Protein 5VIV (pdb70)

InterPro domains:
  IPR000014 PAS domain [cd00130] (529-626)
  IPR001294 Phytochrome [PR01033] (160-179)
  IPR001294 Phytochrome [PR01033] (247-268)
  IPR001294 Phytochrome [PR01033] (345-365)
  IPR001294 Phytochrome [PR01033] (430-449)
  IPR001294 Phytochrome [PR01033] (464-482)
  IPR003018 GAF domain [PF01590] (146-308)
  IPR003018 GAF domain [SM00065] (145-319)
  IPR013515 Phytochrome, central region [PF00360] (325-503)
  IPR013654 PAS fold-2 [PF08446] (19-122)
  IPR013767 PAS fold [PF00989] (517-626)
  IPR016132 Phytochrome chromophore attachment domain [PS50046] (145-303)
  IPR029016 GAF-like domain superfamily [G3DSA:3.30.450.40] (17-305)
  IPR035965 PAS domain superfamily [SSF55785] (8-123)
  IPR035965 PAS domain superfamily [SSF55785] (512-628)
  IPR043150 Phytochrome, PHY domain superfamily [G3DSA:3.30.450.270] (314-510)

Foldseek 3Di:
DDDDVDDLDQQQLQQWFFDQKKKFFAAPVQQATQKIWPCHCVRQAHPDHHGGHPVPFPWCPCVFCVVQPDDDPPGPQDWTWIWGHVVIFIWIWGWDDDPDQGIMIMIHGDDDDDDCVVLPVVLLVQLVPQQAPLSNQQSVQVSCCVLFVFQKKFKWFQDPQQKIFRPYMDGDPPDDDCHGPIGGNVLQDPSNQLLCLVAFKEKDQFLPTDITGMVPQARPGPRHGDRNSHPNRRDGDPVNSVVCVVVQFTIKMKGFQAAPSGGGTITIGTHNHGDDDDDNSVVVSNVSSVSNNVSVNVNVD

Radius of gyration: 20.12 Å; Cα contacts (8 Å, |Δi|>4): 629; chains: 1; bounding box: 52×61×46 Å

CATH classification: 3.30.450.20

B-factor: mean 26.8, std 10.58, range [14.09, 120.16]

Structure (mmCIF, N/CA/C/O backbone):
data_5VIV
#
_entry.id   5VIV
#
_cell.length_a   52.539
_cell.length_b   53.282
_cell.length_c   107.397
_cell.angle_alpha   90.00
_cell.angle_beta   90.00
_cell.angle_gamma   90.00
#
_symmetry.space_group_name_H-M   'P 21 21 21'
#
loop_
_entity.id
_entity.type
_entity.pdbx_description
1 polymer 'monomeric near-infrared fluorescent protein miRFP670'
2 non-polymer '3-[5-[[(3~{R},4~{R})-3-ethenyl-4-methyl-5-oxidanylidene-3,4-dihydropyrrol-2-yl]methyl]-2-[[5-[(4-ethenyl-3-methyl-5-oxidanylidene-pyrrol-2-yl)methyl]-3-(3-hydroxy-3-oxopropyl)-4-methyl-1~{H}-pyrrol-2-yl]methyl]-4-methyl-1~{H}-pyrrol-3-yl]propanoic acid'
3 non-polymer '3-[2-[[5-[(4-ethenyl-3-methyl-5-oxidanylidene-pyrrol-2-yl)methyl]-3-(3-hydroxy-3-oxopropyl)-4-methyl-1~{H}-pyrrol-2-yl] methyl]-5-[[(3~{R},4~{R})-3-ethyl-4-methyl-5-oxidanylidene-3,4-dihydropyrrol-2-yl]methyl]-4-methyl-1~{H}-pyrrol-3-yl]pro panoic acid'
4 non-polymer 'CHLORIDE ION'
5 water water
#
loop_
_atom_site.group_PDB
_atom_site.id
_atom_site.type_symbol
_atom_site.label_atom_id
_atom_site.label_alt_id
_atom_site.label_comp_id
_atom_site.label_asym_id
_atom_site.label_entity_id
_atom_site.label_seq_id
_atom_site.pdbx_PDB_ins_code
_atom_site.Cartn_x
_atom_site.Cartn_y
_atom_site.Cartn_z
_atom_site.occupancy
_atom_site.B_iso_or_equiv
_atom_site.auth_seq_id
_atom_site.auth_comp_id
_atom_site.auth_asym_id
_atom_site.auth_atom_id
_atom_site.pdbx_PDB_model_num
ATOM 1 N N . VAL A 1 2 ? 11.569 29.623 1.616 1.00 42.79 2 VAL A N 1
ATOM 2 C CA . VAL A 1 2 ? 10.431 30.213 0.917 1.00 38.55 2 VAL A CA 1
ATOM 3 C C . VAL A 1 2 ? 9.093 29.675 1.438 1.00 40.00 2 VAL A C 1
ATOM 4 O O . VAL A 1 2 ? 8.812 28.456 1.495 1.00 45.16 2 VAL A O 1
ATOM 8 N N . ALA A 1 3 ? 8.255 30.622 1.802 1.00 32.84 3 ALA A N 1
ATOM 9 C CA . ALA A 1 3 ? 6.920 30.344 2.363 1.00 31.21 3 ALA A CA 1
ATOM 10 C C . ALA A 1 3 ? 5.871 31.123 1.515 1.00 28.41 3 ALA A C 1
ATOM 11 O O . ALA A 1 3 ? 6.159 31.677 0.499 1.00 25.99 3 ALA A O 1
ATOM 13 N N . GLY A 1 4 ? 4.656 31.215 1.989 1.00 32.81 4 GLY A N 1
ATOM 14 C CA . GLY A 1 4 ? 3.622 31.944 1.321 1.00 29.04 4 GLY A CA 1
ATOM 15 C C . GLY A 1 4 ? 2.818 31.038 0.468 1.00 27.37 4 GLY A C 1
ATOM 16 O O . GLY A 1 4 ? 3.103 29.840 0.340 1.00 33.59 4 GLY A O 1
ATOM 17 N N . HIS A 1 5 ? 1.786 31.593 -0.139 1.00 27.22 5 HIS A N 1
ATOM 18 C CA . HIS A 1 5 ? 0.801 30.799 -0.858 1.00 29.81 5 HIS A CA 1
ATOM 19 C C . HIS A 1 5 ? 1.396 29.955 -1.984 1.00 29.19 5 HIS A C 1
ATOM 20 O O . HIS A 1 5 ? 0.935 28.814 -2.190 1.00 31.69 5 HIS A O 1
ATOM 27 N N . ALA A 1 6 ? 2.372 30.485 -2.742 1.00 27.39 6 ALA A N 1
ATOM 28 C CA . ALA A 1 6 ? 2.883 29.743 -3.954 1.00 28.09 6 ALA A CA 1
ATOM 29 C C . ALA A 1 6 ? 3.744 28.569 -3.605 1.00 32.40 6 ALA A C 1
ATOM 30 O O . ALA A 1 6 ? 4.011 27.729 -4.452 1.00 39.04 6 ALA A O 1
ATOM 32 N N . SER A 1 7 ? 4.250 28.561 -2.376 1.00 34.69 7 SER A N 1
ATOM 33 C CA . SER A 1 7 ? 5.134 27.470 -1.867 1.00 40.20 7 SER A CA 1
ATOM 34 C C . SER A 1 7 ? 4.350 26.145 -1.613 1.00 50.12 7 SER A C 1
ATOM 35 O O . SER A 1 7 ? 3.166 26.010 -1.983 1.00 69.46 7 SER A O 1
ATOM 38 N N . GLY A 1 8 ? 5.014 25.180 -0.981 1.00 58.57 8 GLY A N 1
ATOM 39 C CA . GLY A 1 8 ? 4.394 23.900 -0.678 1.00 63.49 8 GLY A CA 1
ATOM 40 C C . GLY A 1 8 ? 4.630 22.927 -1.815 1.00 69.41 8 GLY A C 1
ATOM 41 O O . GLY A 1 8 ? 5.593 22.160 -1.787 1.00 79.56 8 GLY A O 1
ATOM 42 N N . CYS A 1 20 ? -4.122 7.638 -7.374 0.50 33.03 20 CYS A N 1
ATOM 43 C CA . CYS A 1 20 ? -3.356 8.851 -7.382 0.50 29.34 20 CYS A CA 1
ATOM 44 C C . CYS A 1 20 ? -3.042 9.318 -8.856 0.50 25.00 20 CYS A C 1
ATOM 45 O O . CYS A 1 20 ? -2.985 10.531 -9.141 0.50 23.83 20 CYS A O 1
ATOM 48 N N . GLU A 1 23 ? 1.355 11.775 -10.910 1.00 23.84 23 GLU A N 1
ATOM 49 C CA . GLU A 1 23 ? 2.789 11.809 -11.280 1.00 24.41 23 GLU A CA 1
ATOM 50 C C . GLU A 1 23 ? 3.111 11.014 -12.538 1.00 25.09 23 GLU A C 1
ATOM 51 O O . GLU A 1 23 ? 2.508 10.019 -12.786 1.00 32.36 23 GLU A O 1
ATOM 57 N N . GLU A 1 24 ? 4.062 11.461 -13.328 1.00 23.62 24 GLU A N 1
ATOM 58 C CA . GLU A 1 24 ? 4.433 10.744 -14.542 1.00 27.68 24 GLU A CA 1
ATOM 59 C C . GLU A 1 24 ? 5.655 9.960 -14.125 1.00 23.61 24 GLU A C 1
ATOM 60 O O . GLU A 1 24 ? 6.705 10.487 -14.015 1.00 21.47 24 GLU A O 1
ATOM 66 N N . ILE A 1 25 ? 5.448 8.694 -13.845 1.00 23.19 25 ILE A N 1
ATOM 67 C CA . ILE A 1 25 ? 6.524 7.889 -13.326 1.00 24.27 25 ILE A CA 1
ATOM 68 C C . ILE A 1 25 ? 7.742 7.720 -14.214 1.00 21.62 25 ILE A C 1
ATOM 69 O O . ILE A 1 25 ? 8.782 7.497 -13.734 1.00 21.84 25 ILE A O 1
ATOM 74 N N . HIS A 1 26 ? 7.557 7.848 -15.508 1.00 22.44 26 HIS A N 1
ATOM 75 C CA . HIS A 1 26 ? 8.668 7.702 -16.428 1.00 23.30 26 HIS A CA 1
ATOM 76 C C . HIS A 1 26 ? 9.500 8.971 -16.552 1.00 22.82 26 HIS A C 1
ATOM 77 O O . HIS A 1 26 ? 10.527 8.953 -17.157 1.00 22.73 26 HIS A O 1
ATOM 84 N N . LEU A 1 27 ? 9.044 10.060 -15.949 1.00 22.96 27 LEU A N 1
ATOM 85 C CA . LEU A 1 27 ? 9.746 11.320 -15.959 1.00 22.46 27 LEU A CA 1
ATOM 86 C C . LEU A 1 27 ? 10.361 11.638 -14.586 1.00 22.52 27 LEU A C 1
ATOM 87 O O . LEU A 1 27 ? 10.278 12.759 -14.131 1.00 26.65 27 LEU A O 1
ATOM 92 N N . ALA A 1 28 ? 10.873 10.608 -13.907 1.00 25.18 28 ALA A N 1
ATOM 93 C CA . ALA A 1 28 ? 11.370 10.730 -12.533 1.00 26.00 28 ALA A CA 1
ATOM 94 C C . ALA A 1 28 ? 12.519 11.672 -12.341 1.00 21.65 28 ALA A C 1
ATOM 95 O O . ALA A 1 28 ? 12.731 12.226 -11.240 1.00 25.26 28 ALA A O 1
ATOM 97 N N . GLY A 1 29 ? 13.358 11.822 -13.357 1.00 20.12 29 GLY A N 1
ATOM 98 C CA . GLY A 1 29 ? 14.535 12.640 -13.265 1.00 21.08 29 GLY A CA 1
ATOM 99 C C . GLY A 1 29 ? 15.577 12.219 -12.278 1.00 19.98 29 GLY A C 1
ATOM 100 O O . GLY A 1 29 ? 16.369 13.023 -11.893 1.00 20.82 29 GLY A O 1
ATOM 101 N N . SER A 1 30 ? 15.597 10.949 -11.890 1.00 19.70 30 SER A N 1
ATOM 102 C CA . SER A 1 30 ? 16.466 10.482 -10.845 1.00 18.88 30 SER A CA 1
ATOM 103 C C . SER A 1 30 ? 16.553 8.957 -10.938 1.00 17.05 30 SER A C 1
ATOM 104 O O . SER A 1 30 ? 15.687 8.317 -11.540 1.00 17.29 30 SER A O 1
ATOM 107 N N . ILE A 1 31 ? 17.596 8.436 -10.318 1.00 17.24 31 ILE A N 1
ATOM 108 C CA . ILE A 1 31 ? 17.862 7.007 -10.310 1.00 16.34 31 ILE A CA 1
ATOM 109 C C . ILE A 1 31 ? 18.112 6.456 -8.895 1.00 16.87 31 ILE A C 1
ATOM 110 O O . ILE A 1 31 ? 18.311 7.228 -7.935 1.00 17.55 31 ILE A O 1
ATOM 115 N N . GLN A 1 32 ? 18.060 5.179 -8.780 1.00 16.15 32 GLN A N 1
ATOM 116 C CA . GLN A 1 32 ? 18.486 4.474 -7.595 1.00 15.62 32 GLN A CA 1
ATOM 117 C C . GLN A 1 32 ? 19.959 4.427 -7.591 1.00 19.04 32 GLN A C 1
ATOM 118 O O . GLN A 1 32 ? 20.649 4.364 -8.583 1.00 18.24 32 GLN A O 1
ATOM 124 N N . PRO A 1 33 ? 20.619 4.386 -6.382 1.00 16.62 33 PRO A N 1
ATOM 125 C CA . PRO A 1 33 ? 22.045 4.626 -6.211 1.00 17.97 33 PRO A CA 1
ATOM 126 C C . PRO A 1 33 ? 22.983 3.440 -6.457 1.00 17.98 33 PRO A C 1
ATOM 127 O O . PRO A 1 33 ? 24.179 3.620 -6.352 1.00 19.88 33 PRO A O 1
ATOM 131 N N . HIS A 1 34 ? 22.459 2.289 -6.843 1.00 17.39 34 HIS A N 1
ATOM 132 C CA . HIS A 1 34 ? 23.297 1.143 -7.110 1.00 17.90 34 HIS A CA 1
ATOM 133 C C . HIS A 1 34 ? 23.833 1.084 -8.592 1.00 19.24 34 HIS A C 1
ATOM 134 O O . HIS A 1 34 ? 24.375 0.081 -9.027 1.00 22.06 34 HIS A O 1
ATOM 141 N N . GLY A 1 35 ? 23.612 2.140 -9.345 1.00 17.50 35 GLY A N 1
ATOM 142 C CA . GLY A 1 35 ? 24.202 2.271 -10.688 1.00 17.30 35 GLY A CA 1
ATOM 143 C C . GLY A 1 35 ? 24.454 3.724 -10.972 1.00 16.58 35 GLY A C 1
ATOM 144 O O . GLY A 1 35 ? 24.167 4.598 -10.172 1.00 17.77 35 GLY A O 1
ATOM 145 N N . ALA A 1 36 ? 25.017 3.970 -12.140 1.00 17.10 36 ALA A N 1
ATOM 146 C CA . ALA A 1 36 ? 25.192 5.315 -12.704 1.00 16.94 36 ALA A CA 1
ATOM 147 C C . ALA A 1 36 ? 24.534 5.399 -14.062 1.00 17.09 36 ALA A C 1
ATOM 148 O O . ALA A 1 36 ? 24.489 4.402 -14.772 1.00 17.08 36 ALA A O 1
ATOM 150 N N . LEU A 1 37 ? 24.090 6.563 -14.456 1.00 15.47 37 LEU A N 1
ATOM 151 C CA . LEU A 1 37 ? 23.404 6.736 -15.739 1.00 15.08 37 LEU A CA 1
ATOM 152 C C . LEU A 1 37 ? 24.068 7.833 -16.473 1.00 16.90 37 LEU A C 1
ATOM 153 O O . LEU A 1 37 ? 24.264 8.921 -15.927 1.00 17.19 37 LEU A O 1
ATOM 158 N N . LEU A 1 38 ? 24.495 7.578 -17.712 1.00 16.14 38 LEU A N 1
ATOM 159 C CA . LEU A 1 38 ? 25.039 8.592 -18.627 1.00 15.14 38 LEU A CA 1
ATOM 160 C C . LEU A 1 38 ? 24.089 8.797 -19.780 1.00 15.54 38 LEU A C 1
ATOM 161 O O . LEU A 1 38 ? 23.514 7.843 -20.280 1.00 17.20 38 LEU A O 1
ATOM 166 N N . VAL A 1 39 ? 23.943 10.025 -20.230 1.00 16.04 39 VAL A N 1
ATOM 167 C CA . VAL A 1 39 ? 23.202 10.287 -21.460 1.00 16.71 39 VAL A CA 1
ATOM 168 C C . VAL A 1 39 ? 24.184 10.957 -22.420 1.00 16.09 39 VAL A C 1
ATOM 169 O O . VAL A 1 39 ? 24.873 11.852 -22.050 1.00 17.04 39 VAL A O 1
ATOM 173 N N . VAL A 1 40 ? 24.265 10.412 -23.632 1.00 16.45 40 VAL A N 1
ATOM 174 C CA . VAL A 1 40 ? 25.277 10.809 -24.630 1.00 16.72 40 VAL A CA 1
ATOM 175 C C . VAL A 1 40 ? 24.623 11.385 -25.895 1.00 16.81 40 VAL A C 1
ATOM 176 O O . VAL A 1 40 ? 23.686 10.808 -26.409 1.00 17.87 40 VAL A O 1
ATOM 180 N N . SER A 1 41 ? 25.128 12.505 -26.319 1.00 17.15 41 SER A N 1
ATOM 181 C CA . SER A 1 41 ? 24.730 13.041 -27.619 1.00 17.27 41 SER A CA 1
ATOM 182 C C . SER A 1 41 ? 25.588 12.389 -28.697 1.00 16.55 41 SER A C 1
ATOM 183 O O . SER A 1 41 ? 26.759 12.290 -28.579 1.00 18.43 41 SER A O 1
ATOM 186 N N . GLU A 1 42 ? 24.911 11.921 -29.720 1.00 17.93 42 GLU A N 1
ATOM 187 C CA . GLU A 1 42 ? 25.597 11.051 -30.698 1.00 19.67 42 GLU A CA 1
ATOM 188 C C . GLU A 1 42 ? 26.246 11.775 -31.854 1.00 20.01 42 GLU A C 1
ATOM 189 O O . GLU A 1 42 ? 26.885 11.104 -32.695 1.00 23.75 42 GLU A O 1
ATOM 195 N N . HIS A 1 43 ? 26.166 13.079 -31.943 1.00 18.00 43 HIS A N 1
ATOM 196 C CA . HIS A 1 43 ? 26.895 13.815 -32.964 1.00 17.21 43 HIS A CA 1
ATOM 197 C C . HIS A 1 43 ? 28.328 13.964 -32.575 1.00 19.62 43 HIS A C 1
ATOM 198 O O . HIS A 1 43 ? 29.213 14.051 -33.407 1.00 21.08 43 HIS A O 1
ATOM 205 N N . ASP A 1 44 ? 28.571 14.138 -31.267 1.00 19.92 44 ASP A N 1
ATOM 206 C CA . ASP A 1 44 ? 29.895 14.375 -30.756 1.00 19.33 44 ASP A CA 1
ATOM 207 C C . ASP A 1 44 ? 30.355 13.287 -29.732 1.00 19.45 44 ASP A C 1
ATOM 208 O O . ASP A 1 44 ? 31.484 13.340 -29.263 1.00 21.12 44 ASP A O 1
ATOM 213 N N . HIS A 1 45 ? 29.483 12.345 -29.419 1.00 18.34 45 HIS A N 1
ATOM 214 C CA . HIS A 1 45 ? 29.773 11.288 -28.424 1.00 18.79 45 HIS A CA 1
ATOM 215 C C . HIS A 1 45 ? 30.307 11.861 -27.073 1.00 18.95 45 HIS A C 1
ATOM 216 O O . HIS A 1 45 ? 31.241 11.362 -26.533 1.00 21.69 45 HIS A O 1
ATOM 223 N N . ARG A 1 46 ? 29.621 12.895 -26.557 1.00 17.74 46 ARG A N 1
ATOM 224 C CA . ARG A 1 46 ? 29.943 13.519 -25.282 1.00 17.89 46 ARG A CA 1
ATOM 225 C C . ARG A 1 46 ? 28.773 13.259 -24.365 1.00 17.59 46 ARG A C 1
ATOM 226 O O . ARG A 1 46 ? 27.645 13.175 -24.739 1.00 17.79 46 ARG A O 1
ATOM 234 N N . VAL A 1 47 ? 29.115 13.199 -23.081 1.00 18.06 47 VAL A N 1
ATOM 235 C CA . VAL A 1 47 ? 28.052 13.064 -22.064 1.00 17.63 47 VAL A CA 1
ATOM 236 C C . VAL A 1 47 ? 27.361 14.417 -21.876 1.00 17.71 47 VAL A C 1
ATOM 237 O O . VAL A 1 47 ? 27.988 15.416 -21.553 1.00 20.51 47 VAL A O 1
ATOM 241 N N . ILE A 1 48 ? 26.047 14.414 -22.082 1.00 17.95 48 ILE A N 1
ATOM 242 C CA . ILE A 1 48 ? 25.235 15.618 -21.944 1.00 18.20 48 ILE A CA 1
ATOM 243 C C . ILE A 1 48 ? 24.322 15.650 -20.701 1.00 18.34 48 ILE A C 1
ATOM 244 O O . ILE A 1 48 ? 23.851 16.721 -20.312 1.00 20.33 48 ILE A O 1
ATOM 249 N N . GLN A 1 49 ? 24.092 14.508 -20.048 1.00 18.56 49 GLN A N 1
ATOM 250 C CA . GLN A 1 49 ? 23.454 14.447 -18.727 1.00 18.92 49 GLN A CA 1
ATOM 251 C C . GLN A 1 49 ? 24.070 13.279 -18.048 1.00 16.93 49 GLN A C 1
ATOM 252 O O . GLN A 1 49 ? 24.441 12.305 -18.655 1.00 17.63 49 GLN A O 1
ATOM 258 N N . ALA A 1 50 ? 24.089 13.315 -16.724 1.00 17.57 50 ALA A N 1
ATOM 259 C CA . ALA A 1 50 ? 24.535 12.178 -15.950 1.00 18.67 50 ALA A CA 1
ATOM 260 C C . ALA A 1 50 ? 23.915 12.201 -14.576 1.00 19.10 50 ALA A C 1
ATOM 261 O O . ALA A 1 50 ? 23.654 13.285 -14.005 1.00 19.31 50 ALA A O 1
ATOM 263 N N . SER A 1 51 ? 23.720 11.044 -13.994 1.00 17.82 51 SER A N 1
ATOM 264 C CA . SER A 1 51 ? 23.310 10.976 -12.595 1.00 18.05 51 SER A CA 1
ATOM 265 C C . SER A 1 51 ? 24.376 11.631 -11.748 1.00 18.35 51 SER A C 1
ATOM 266 O O . SER A 1 51 ? 25.537 11.615 -12.042 1.00 18.95 51 SER A O 1
ATOM 269 N N . ALA A 1 52 ? 23.944 12.315 -10.675 1.00 18.55 52 ALA A N 1
ATOM 270 C CA . ALA A 1 52 ? 24.810 13.094 -9.821 1.00 19.46 52 ALA A CA 1
ATOM 271 C C . ALA A 1 52 ? 25.903 12.296 -9.133 1.00 20.96 52 ALA A C 1
ATOM 272 O O . ALA A 1 52 ? 26.924 12.848 -8.741 1.00 22.60 52 ALA A O 1
ATOM 274 N N . ASN A 1 53 ? 25.732 10.982 -9.040 1.00 19.04 53 ASN A N 1
ATOM 275 C CA . ASN A 1 53 ? 26.690 10.112 -8.480 1.00 18.73 53 ASN A CA 1
ATOM 276 C C . ASN A 1 53 ? 27.703 9.549 -9.439 1.00 19.18 53 ASN A C 1
ATOM 277 O O . ASN A 1 53 ? 28.536 8.745 -9.077 1.00 19.07 53 ASN A O 1
ATOM 282 N N . ALA A 1 54 ? 27.662 9.984 -10.730 1.00 18.94 54 ALA A N 1
ATOM 283 C CA . ALA A 1 54 ? 28.345 9.190 -11.776 1.00 18.12 54 ALA A CA 1
ATOM 284 C C . ALA A 1 54 ? 29.864 9.209 -11.580 1.00 19.15 54 ALA A C 1
ATOM 285 O O . ALA A 1 54 ? 30.523 8.178 -11.720 1.00 20.11 54 ALA A O 1
ATOM 287 N N . ALA A 1 55 ? 30.459 10.364 -11.314 1.00 21.12 55 ALA A N 1
ATOM 288 C CA . ALA A 1 55 ? 31.877 10.477 -11.255 1.00 25.00 55 ALA A CA 1
ATOM 289 C C . ALA A 1 55 ? 32.339 9.639 -10.037 1.00 22.81 55 ALA A C 1
ATOM 290 O O . ALA A 1 55 ? 33.321 8.895 -10.143 1.00 24.05 55 ALA A O 1
ATOM 292 N N . GLU A 1 56 ? 31.670 9.698 -8.882 1.00 24.16 56 GLU A N 1
ATOM 293 C CA . GLU A 1 56 ? 32.096 8.892 -7.735 1.00 22.81 56 GLU A CA 1
ATOM 294 C C . GLU A 1 56 ? 31.971 7.398 -8.042 1.00 22.12 56 GLU A C 1
ATOM 295 O O . GLU A 1 56 ? 32.839 6.601 -7.789 1.00 24.15 56 GLU A O 1
ATOM 301 N N . PHE A 1 57 ? 30.811 7.018 -8.569 1.00 20.53 57 PHE A N 1
ATOM 302 C CA . PHE A 1 57 ? 30.469 5.635 -8.841 1.00 19.63 57 PHE A CA 1
ATOM 303 C C . PHE A 1 57 ? 31.398 4.940 -9.854 1.00 20.08 57 PHE A C 1
ATOM 304 O O . PHE A 1 57 ? 31.707 3.769 -9.717 1.00 21.64 57 PHE A O 1
ATOM 312 N N . LEU A 1 58 ? 31.821 5.726 -10.851 1.00 19.11 58 LEU A N 1
ATOM 313 C CA . LEU A 1 58 ? 32.666 5.245 -11.945 1.00 18.93 58 LEU A CA 1
ATOM 314 C C . LEU A 1 58 ? 34.149 5.491 -11.732 1.00 18.77 58 LEU A C 1
ATOM 315 O O . LEU A 1 58 ? 34.956 5.208 -12.566 1.00 20.15 58 LEU A O 1
ATOM 320 N N . ASN A 1 59 ? 34.527 6.083 -10.573 1.00 19.84 59 ASN A N 1
ATOM 321 C CA . ASN A 1 59 ? 35.888 6.435 -10.314 1.00 20.96 59 ASN A CA 1
ATOM 322 C C . ASN A 1 59 ? 36.503 7.335 -11.391 1.00 19.76 59 ASN A C 1
ATOM 323 O O . ASN A 1 59 ? 37.590 7.052 -11.878 1.00 22.67 59 ASN A O 1
ATOM 328 N N . LEU A 1 60 ? 35.802 8.412 -11.695 1.00 20.01 60 LEU A N 1
ATOM 329 C CA . LEU A 1 60 ? 36.226 9.377 -12.727 1.00 21.04 60 LEU A CA 1
ATOM 330 C C . LEU A 1 60 ? 36.386 10.745 -12.088 1.00 23.35 60 LEU A C 1
ATOM 331 O O . LEU A 1 60 ? 35.693 11.070 -11.135 1.00 25.08 60 LEU A O 1
ATOM 336 N N . GLY A 1 61 ? 37.259 11.573 -12.595 1.00 25.38 61 GLY A N 1
ATOM 337 C CA . GLY A 1 61 ? 37.407 12.958 -12.067 1.00 28.91 61 GLY A CA 1
ATOM 338 C C . GLY A 1 61 ? 36.290 13.833 -12.510 1.00 32.30 61 GLY A C 1
ATOM 339 O O . GLY A 1 61 ? 35.883 14.758 -11.802 1.00 35.34 61 GLY A O 1
ATOM 340 N N . SER A 1 62 ? 35.801 13.620 -13.708 1.00 27.99 62 SER A N 1
ATOM 341 C CA . SER A 1 62 ? 34.656 14.357 -14.217 1.00 28.53 62 SER A CA 1
ATOM 342 C C . SER A 1 62 ? 33.976 13.519 -15.268 1.00 23.10 62 SER A C 1
ATOM 343 O O . SER A 1 62 ? 34.546 12.584 -15.799 1.00 24.97 62 SER A O 1
ATOM 346 N N . VAL A 1 63 ? 32.708 13.871 -15.500 1.00 23.03 63 VAL A N 1
ATOM 347 C CA . VAL A 1 63 ? 31.875 13.132 -16.422 1.00 19.81 63 VAL A CA 1
ATOM 348 C C . VAL A 1 63 ? 31.078 14.026 -17.325 1.00 22.70 63 VAL A C 1
ATOM 349 O O . VAL A 1 63 ? 31.039 13.797 -18.539 1.00 20.78 63 VAL A O 1
ATOM 353 N N . LEU A 1 64 ? 30.363 14.994 -16.808 1.00 23.28 64 LEU A N 1
ATOM 354 C CA . LEU A 1 64 ? 29.502 15.847 -17.659 1.00 23.56 64 LEU A CA 1
ATOM 355 C C . LEU A 1 64 ? 30.371 16.601 -18.654 1.00 24.48 64 LEU A C 1
ATOM 356 O O . LEU A 1 64 ? 31.355 17.213 -18.328 1.00 25.98 64 LEU A O 1
ATOM 361 N N . GLY A 1 65 ? 29.966 16.545 -19.908 1.00 21.37 65 GLY A N 1
ATOM 362 C CA . GLY A 1 65 ? 30.659 17.216 -20.965 1.00 23.26 65 GLY A CA 1
ATOM 363 C C . GLY A 1 65 ? 31.819 16.464 -21.541 1.00 22.44 65 GLY A C 1
ATOM 364 O O . GLY A 1 65 ? 32.438 16.938 -22.455 1.00 24.26 65 GLY A O 1
ATOM 365 N N . VAL A 1 66 ? 32.203 15.339 -20.949 1.00 19.84 66 VAL A N 1
ATOM 366 C CA . VAL A 1 66 ? 33.355 14.594 -21.399 1.00 21.14 66 VAL A CA 1
ATOM 367 C C . VAL A 1 66 ? 33.035 13.719 -22.605 1.00 18.60 66 VAL A C 1
ATOM 368 O O . VAL A 1 66 ? 32.055 13.035 -22.633 1.00 19.35 66 VAL A O 1
ATOM 372 N N . PRO A 1 67 ? 33.947 13.762 -23.613 1.00 20.36 67 PRO A N 1
ATOM 373 C CA . PRO A 1 67 ? 33.798 12.804 -24.700 1.00 20.55 67 PRO A CA 1
ATOM 374 C C . PRO A 1 67 ? 33.984 11.385 -24.191 1.00 19.49 67 PRO A C 1
ATOM 375 O O . PRO A 1 67 ? 34.929 11.153 -23.439 1.00 20.07 67 PRO A O 1
ATOM 379 N N . LEU A 1 68 ? 33.226 10.437 -24.692 1.00 18.16 68 LEU A N 1
ATOM 380 C CA . LEU A 1 68 ? 33.431 9.043 -24.297 1.00 19.35 68 LEU A CA 1
ATOM 381 C C . LEU A 1 68 ? 34.838 8.579 -24.525 1.00 20.06 68 LEU A C 1
ATOM 382 O O . LEU A 1 68 ? 35.373 7.783 -23.767 1.00 19.86 68 LEU A O 1
ATOM 387 N N . ALA A 1 69 ? 35.460 9.027 -25.619 1.00 21.62 69 ALA A N 1
ATOM 388 C CA . ALA A 1 69 ? 36.800 8.597 -25.902 1.00 23.75 69 ALA A CA 1
ATOM 389 C C . ALA A 1 69 ? 37.817 8.963 -24.847 1.00 24.97 69 ALA A C 1
ATOM 390 O O . ALA A 1 69 ? 38.845 8.314 -24.748 1.00 27.63 69 ALA A O 1
ATOM 392 N N . GLU A 1 70 ? 37.524 10.001 -24.041 1.00 21.80 70 GLU A N 1
ATOM 393 C CA . GLU A 1 70 ? 38.445 10.505 -23.070 1.00 24.40 70 GLU A CA 1
ATOM 394 C C . GL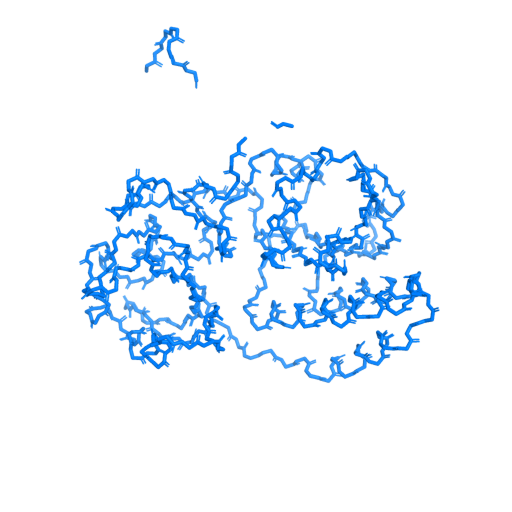U A 1 70 ? 38.179 9.931 -21.661 1.00 23.09 70 GLU A C 1
ATOM 395 O O . GLU A 1 70 ? 38.882 10.299 -20.737 1.00 30.90 70 GLU A O 1
ATOM 401 N N . ILE A 1 71 ? 37.149 9.148 -21.476 1.00 22.34 71 ILE A N 1
ATOM 402 C CA . ILE A 1 71 ? 36.841 8.492 -20.196 1.00 23.81 71 ILE A CA 1
ATOM 403 C C . ILE A 1 71 ? 37.768 7.306 -20.001 1.00 23.85 71 ILE A C 1
ATOM 404 O O . ILE A 1 71 ? 37.821 6.414 -20.874 1.00 23.98 71 ILE A O 1
ATOM 409 N N . ASP A 1 72 ? 38.446 7.212 -18.850 1.00 22.37 72 ASP A N 1
ATOM 410 C CA . ASP A 1 72 ? 39.324 6.117 -18.565 1.00 22.01 72 ASP A CA 1
ATOM 411 C C . ASP A 1 72 ? 38.586 4.807 -18.768 1.00 20.84 72 ASP A C 1
ATOM 412 O O . ASP A 1 72 ? 37.481 4.633 -18.233 1.00 20.80 72 ASP A O 1
ATOM 417 N N . GLY A 1 73 ? 39.230 3.817 -19.385 1.00 21.07 73 GLY A N 1
ATOM 418 C CA . GLY A 1 73 ? 38.657 2.544 -19.661 1.00 21.18 73 GLY A CA 1
ATOM 419 C C . GLY A 1 73 ? 38.325 2.349 -21.141 1.00 20.75 73 GLY A C 1
ATOM 420 O O . GLY A 1 73 ? 38.869 3.038 -22.041 1.00 24.17 73 GLY A O 1
ATOM 421 N N . ASP A 1 74 ? 37.458 1.389 -21.408 1.00 20.42 74 ASP A N 1
ATOM 422 C CA . ASP A 1 74 ? 37.150 0.996 -22.775 1.00 21.19 74 ASP A CA 1
ATOM 423 C C . ASP A 1 74 ? 35.719 1.117 -23.183 1.00 21.44 74 ASP A C 1
ATOM 424 O O . ASP A 1 74 ? 35.268 0.426 -24.114 1.00 20.94 74 ASP A O 1
ATOM 429 N N . LEU A 1 75 ? 34.935 1.939 -22.512 1.00 19.40 75 LEU A N 1
ATOM 430 C CA . LEU A 1 75 ? 33.525 2.049 -22.807 1.00 18.91 75 LEU A CA 1
ATOM 431 C C . LEU A 1 75 ? 33.278 2.304 -24.317 1.00 19.74 75 LEU A C 1
ATOM 432 O O . LEU A 1 75 ? 32.435 1.659 -24.903 1.00 18.17 75 LEU A O 1
ATOM 437 N N . LEU A 1 76 ? 33.962 3.263 -24.899 1.00 18.88 76 LEU A N 1
ATOM 438 C CA . LEU A 1 76 ? 33.693 3.596 -26.290 1.00 19.79 76 LEU A CA 1
ATOM 439 C C . LEU A 1 76 ? 33.954 2.441 -27.254 1.00 19.49 76 LEU A C 1
ATOM 440 O O . LEU A 1 76 ? 33.080 2.113 -28.048 1.00 20.62 76 LEU A O 1
ATOM 445 N N . ILE A 1 77 ? 35.080 1.753 -27.108 1.00 20.75 77 ILE A N 1
ATOM 446 C CA . ILE A 1 77 ? 35.450 0.611 -27.969 1.00 21.83 77 ILE A CA 1
ATOM 447 C C . ILE A 1 77 ? 34.423 -0.452 -27.805 1.00 21.55 77 ILE A C 1
ATOM 448 O O . ILE A 1 77 ? 34.096 -1.155 -28.745 1.00 21.00 77 ILE A O 1
ATOM 453 N N . LYS A 1 78 ? 33.883 -0.648 -26.584 1.00 20.62 78 LYS A N 1
ATOM 454 C CA . LYS A 1 78 ? 32.924 -1.664 -26.380 1.00 19.49 78 LYS A CA 1
ATOM 455 C C . LYS A 1 78 ? 31.563 -1.380 -26.947 1.00 18.87 78 LYS A C 1
ATOM 456 O O . LYS A 1 78 ? 30.872 -2.305 -27.317 1.00 19.80 78 LYS A O 1
ATOM 462 N N . ILE A 1 79 ? 31.121 -0.138 -26.981 1.00 20.15 79 ILE A N 1
ATOM 463 C CA . ILE A 1 79 ? 29.809 0.171 -27.459 1.00 20.06 79 ILE A CA 1
ATOM 464 C C . ILE A 1 79 ? 29.829 0.389 -29.008 1.00 19.40 79 ILE A C 1
ATOM 465 O O . ILE A 1 79 ? 28.792 0.275 -29.601 1.00 19.35 79 ILE A O 1
ATOM 470 N N . LEU A 1 80 ? 30.958 0.768 -29.578 1.00 19.82 80 LEU A N 1
ATOM 471 C CA . LEU A 1 80 ? 31.025 1.063 -31.055 1.00 21.04 80 LEU A CA 1
ATOM 472 C C . LEU A 1 80 ? 30.340 0.068 -31.958 1.00 19.86 80 LEU A C 1
ATOM 473 O O . LEU A 1 80 ? 29.604 0.464 -32.849 1.00 22.47 80 LEU A O 1
ATOM 478 N N . PRO A 1 81 ? 30.521 -1.234 -31.746 1.00 20.61 81 PRO A N 1
ATOM 479 C CA . PRO A 1 81 ? 29.885 -2.223 -32.618 1.00 20.30 81 PRO A CA 1
ATOM 480 C C . PRO A 1 81 ? 28.385 -2.215 -32.588 1.00 22.39 81 PRO A C 1
ATOM 481 O O . PRO A 1 81 ? 27.753 -2.873 -33.405 1.00 23.64 81 PRO A O 1
ATOM 485 N N . HIS A 1 82 ? 27.746 -1.502 -31.661 1.00 21.79 82 HIS A N 1
ATOM 486 C CA . HIS A 1 82 ? 26.333 -1.554 -31.515 1.00 22.78 82 HIS A CA 1
ATOM 487 C C . HIS A 1 82 ? 25.659 -0.229 -31.820 1.00 23.71 82 HIS A C 1
ATOM 488 O O . HIS A 1 82 ? 24.442 -0.119 -31.616 1.00 28.33 82 HIS A O 1
ATOM 495 N N . LEU A 1 83 ? 26.403 0.771 -32.261 1.00 23.20 83 LEU A N 1
ATOM 496 C CA . LEU A 1 83 ? 25.829 2.105 -32.455 1.00 25.23 83 LEU A CA 1
ATOM 497 C C . LEU A 1 83 ? 25.152 2.364 -33.819 1.00 27.75 83 LEU A C 1
ATOM 498 O O . LEU A 1 83 ? 24.349 3.269 -33.930 1.00 28.23 83 LEU A O 1
ATOM 503 N N . ASP A 1 84 ? 25.476 1.577 -34.812 1.00 30.84 84 ASP A N 1
ATOM 504 C CA . ASP A 1 84 ? 24.917 1.852 -36.110 1.00 37.88 84 ASP A CA 1
ATOM 505 C C . ASP A 1 84 ? 23.515 1.319 -36.103 1.00 33.32 84 ASP A C 1
ATOM 506 O O . ASP A 1 84 ? 23.214 0.378 -35.443 1.00 41.24 84 ASP A O 1
ATOM 511 N N . PRO A 1 85 ? 22.629 2.028 -36.922 1.00 43.89 85 PRO A N 1
ATOM 512 C CA . PRO A 1 85 ? 21.254 1.500 -36.922 1.00 59.95 85 PRO A CA 1
ATOM 513 C C . PRO A 1 85 ? 21.157 0.041 -37.310 1.00 60.90 85 PRO A C 1
ATOM 514 O O . PRO A 1 85 ? 21.873 -0.406 -38.190 1.00 72.01 85 PRO A O 1
ATOM 518 N N . THR A 1 86 ? 20.272 -0.676 -36.644 1.00 48.73 86 THR A N 1
ATOM 519 C CA . THR A 1 86 ? 20.006 -2.071 -36.894 1.00 42.18 86 THR A CA 1
ATOM 520 C C . THR A 1 86 ? 18.693 -2.406 -36.248 1.00 45.44 86 THR A C 1
ATOM 521 O O . THR A 1 86 ? 18.420 -1.994 -35.146 1.00 55.28 86 THR A O 1
ATOM 525 N N . ALA A 1 87 ? 17.933 -3.266 -36.901 1.00 47.05 87 ALA A N 1
ATOM 526 C CA . ALA A 1 87 ? 16.649 -3.796 -36.332 1.00 48.85 87 ALA A CA 1
ATOM 527 C C . ALA A 1 87 ? 16.833 -4.720 -35.096 1.00 42.23 87 ALA A C 1
ATOM 528 O O . ALA A 1 87 ? 15.966 -4.753 -34.187 1.00 63.32 87 ALA A O 1
ATOM 530 N N . GLU A 1 88 ? 17.947 -5.452 -35.017 1.00 43.85 88 GLU A N 1
ATOM 531 C CA . GLU A 1 88 ? 18.167 -6.397 -33.901 1.00 37.48 88 GLU A CA 1
ATOM 532 C C . GLU A 1 88 ? 19.192 -5.831 -32.944 1.00 40.83 88 GLU A C 1
ATOM 533 O O . GLU A 1 88 ? 20.093 -6.559 -32.460 1.00 46.18 88 GLU A O 1
ATOM 539 N N . GLY A 1 89 ? 19.120 -4.543 -32.700 1.00 35.88 89 GLY A N 1
ATOM 540 C CA . GLY 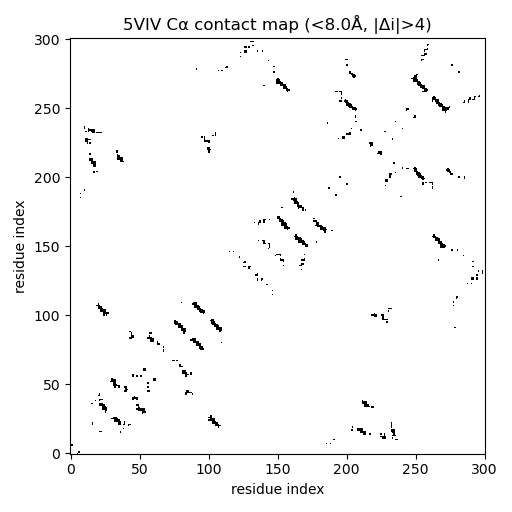A 1 89 ? 20.150 -3.928 -31.941 1.00 31.12 89 GLY A CA 1
ATOM 541 C C . GLY A 1 89 ? 19.736 -3.633 -30.527 1.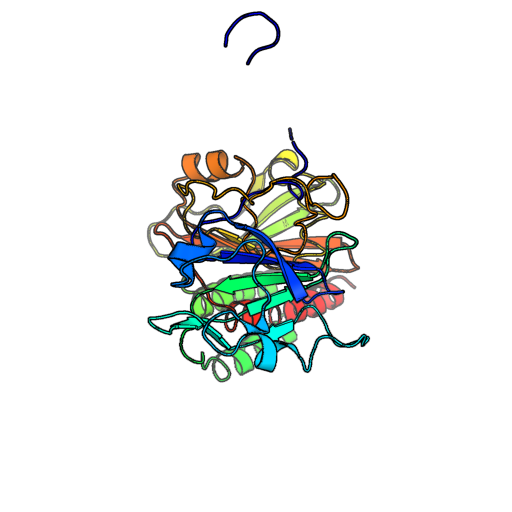00 26.72 89 GLY A C 1
ATOM 542 O O . GLY A 1 89 ? 19.586 -4.512 -29.733 1.00 29.51 89 GLY A O 1
ATOM 543 N N . MET A 1 90 ? 19.605 -2.366 -30.228 1.00 25.13 90 MET A N 1
ATOM 544 C CA . MET A 1 90 ? 19.275 -1.929 -28.904 1.00 23.81 90 MET A CA 1
ATOM 545 C C . MET A 1 90 ? 17.851 -2.243 -28.555 1.00 23.64 90 MET A C 1
ATOM 546 O O . MET A 1 90 ? 17.036 -2.346 -29.404 1.00 28.16 90 MET A O 1
ATOM 551 N N . PRO A 1 91 ? 17.542 -2.417 -27.294 1.00 21.93 91 PRO A N 1
ATOM 552 C CA . PRO A 1 91 ? 18.490 -2.304 -26.185 1.00 19.69 91 PRO A CA 1
ATOM 553 C C . PRO A 1 91 ? 19.513 -3.420 -26.140 1.00 19.74 91 PRO A C 1
ATOM 554 O O . PRO A 1 91 ? 19.206 -4.513 -26.500 1.00 20.35 91 PRO A O 1
ATOM 558 N N . VAL A 1 92 ? 20.706 -3.126 -25.711 1.00 18.44 92 VAL A N 1
ATOM 559 C CA . VAL A 1 92 ? 21.745 -4.154 -25.631 1.00 18.11 92 VAL A CA 1
ATOM 560 C C . VAL A 1 92 ? 22.639 -3.894 -24.407 1.00 16.54 92 VAL A C 1
ATOM 561 O O . VAL A 1 92 ? 22.824 -2.731 -24.070 1.00 20.01 92 VAL A O 1
ATOM 565 N N . ALA A 1 93 ? 23.157 -4.933 -23.817 1.00 18.08 93 ALA A N 1
ATOM 566 C CA . ALA A 1 93 ? 24.091 -4.826 -22.734 1.00 16.45 93 ALA A CA 1
ATOM 567 C C . ALA A 1 93 ? 25.524 -5.103 -23.209 1.00 16.03 93 ALA A C 1
ATOM 568 O O . ALA A 1 93 ? 25.743 -6.110 -23.862 1.00 18.10 93 ALA A O 1
ATOM 570 N N . VAL A 1 94 ? 26.488 -4.311 -22.781 1.00 17.32 94 VAL A N 1
ATOM 571 C CA . VAL A 1 94 ? 27.872 -4.526 -23.044 1.00 17.44 94 VAL A CA 1
ATOM 572 C C . VAL A 1 94 ? 28.619 -4.691 -21.715 1.00 18.80 94 VAL A C 1
ATOM 573 O O . VAL A 1 94 ? 28.123 -4.300 -20.654 1.00 25.17 94 VAL A O 1
ATOM 577 N N . ARG A 1 95 ? 29.772 -5.233 -21.710 1.00 19.31 95 ARG A N 1
ATOM 578 C CA . ARG A 1 95 ? 30.643 -5.402 -20.568 1.00 19.61 95 ARG A CA 1
ATOM 579 C C . ARG A 1 95 ? 31.895 -4.605 -20.830 1.00 19.44 95 ARG A C 1
ATOM 580 O O . ARG A 1 95 ? 32.478 -4.677 -21.919 1.00 24.91 95 ARG A O 1
ATOM 588 N N . CYS A 1 96 ? 32.256 -3.721 -19.950 1.00 18.65 96 CYS A N 1
ATOM 589 C CA . CYS A 1 96 ? 33.344 -2.817 -20.123 1.00 18.96 96 CYS A CA 1
ATOM 590 C C . CYS A 1 96 ? 34.116 -2.551 -18.833 1.00 19.01 96 CYS A C 1
ATOM 591 O O . CYS A 1 96 ? 33.657 -3.058 -17.782 1.00 22.00 96 CYS A O 1
ATOM 594 N N . ARG A 1 97 ? 35.224 -1.881 -18.881 1.00 18.08 97 ARG A N 1
ATOM 595 C CA . ARG A 1 97 ? 35.900 -1.349 -17.749 1.00 19.72 97 ARG A CA 1
ATOM 596 C C . ARG A 1 97 ? 35.994 0.118 -17.808 1.00 18.54 97 ARG A C 1
ATOM 597 O O . ARG A 1 97 ? 36.185 0.734 -18.853 1.00 18.82 97 ARG A O 1
ATOM 605 N N . ILE A 1 98 ? 35.787 0.793 -16.675 1.00 18.51 98 ILE A N 1
ATOM 606 C CA . ILE A 1 98 ? 35.768 2.212 -16.543 1.00 17.54 98 ILE A CA 1
ATOM 607 C C . ILE A 1 98 ? 36.509 2.661 -15.301 1.00 20.20 98 ILE A C 1
ATOM 608 O O . ILE A 1 98 ? 36.360 1.997 -14.258 1.00 19.52 98 ILE A O 1
ATOM 613 N N . GLY A 1 99 ? 37.187 3.778 -15.354 1.00 18.41 99 GLY A N 1
ATOM 614 C CA . GLY A 1 99 ? 37.640 4.499 -14.159 1.00 19.15 99 GLY A CA 1
ATOM 615 C C . GLY A 1 99 ? 39.051 4.227 -13.837 1.00 20.35 99 GLY A C 1
ATOM 616 O O . GLY A 1 99 ? 39.752 3.407 -14.443 1.00 21.86 99 GLY A O 1
ATOM 617 N N . ASN A 1 100 ? 39.493 4.964 -12.826 1.00 22.79 100 ASN A N 1
ATOM 618 C CA . ASN A 1 100 ? 40.738 4.690 -12.118 1.00 27.91 100 ASN A CA 1
ATOM 619 C C . ASN A 1 100 ? 40.553 4.962 -10.640 1.00 28.05 100 ASN A C 1
ATOM 620 O O . ASN A 1 100 ? 40.382 6.070 -10.258 1.00 29.56 100 ASN A O 1
ATOM 625 N N . PRO A 1 101 ? 40.528 3.937 -9.834 1.00 24.47 101 PRO A N 1
ATOM 626 C CA . PRO A 1 101 ? 40.840 2.515 -10.165 1.00 29.03 101 PRO A CA 1
ATOM 627 C C . PRO A 1 101 ? 39.831 1.927 -11.123 1.00 27.56 101 PRO A C 1
ATOM 628 O O . PRO A 1 101 ? 38.655 2.244 -11.066 1.00 26.37 101 PRO A O 1
ATOM 632 N N . SER A 1 102 ? 40.270 1.065 -12.026 1.00 23.78 102 SER A N 1
ATOM 633 C CA . SER A 1 102 ? 39.385 0.446 -13.013 1.00 23.54 102 SER A CA 1
ATOM 634 C C . SER A 1 102 ? 38.505 -0.633 -12.411 1.00 21.93 102 SER A C 1
ATOM 635 O O . SER A 1 102 ? 38.944 -1.377 -11.549 1.00 24.55 102 SER A O 1
ATOM 638 N N . THR A 1 103 ? 37.232 -0.639 -12.762 1.00 21.78 103 THR A N 1
ATOM 639 C CA . THR A 1 103 ? 36.251 -1.608 -12.340 1.00 22.61 103 THR A CA 1
ATOM 640 C C . THR A 1 103 ? 35.551 -2.126 -13.574 1.00 19.65 103 THR A C 1
ATOM 641 O O . THR A 1 103 ? 35.367 -1.346 -14.499 1.00 20.44 103 THR A O 1
ATOM 645 N N . GLU A 1 104 ? 35.083 -3.326 -13.590 1.00 18.46 104 GLU A N 1
ATOM 646 C CA . GLU A 1 104 ? 34.232 -3.872 -14.615 1.00 18.09 104 GLU A CA 1
ATOM 647 C C . GLU A 1 104 ? 32.786 -3.525 -14.372 1.00 18.55 104 GLU A C 1
ATOM 648 O O . GLU A 1 104 ? 32.259 -3.645 -13.241 1.00 18.77 104 GLU A O 1
ATOM 654 N N . TYR A 1 105 ? 32.098 -3.140 -15.435 1.00 17.93 105 TYR A N 1
ATOM 655 C CA . TYR A 1 105 ? 30.725 -2.795 -15.426 1.00 17.90 105 TYR A CA 1
ATOM 656 C C . TYR A 1 105 ? 29.882 -3.519 -16.473 1.00 17.82 105 TYR A C 1
ATOM 657 O O . TYR A 1 105 ? 30.493 -3.922 -17.508 1.00 19.71 105 TYR A O 1
ATOM 666 N N A CYS A 1 106 ? 28.595 -3.682 -16.340 0.60 17.31 106 CYS A N 1
ATOM 667 N N B CYS A 1 106 ? 28.582 -3.685 -16.326 0.40 17.25 106 CYS A N 1
ATOM 668 C CA A CYS A 1 106 ? 27.706 -4.033 -17.397 0.60 17.33 106 CYS A CA 1
ATOM 669 C CA B CYS A 1 106 ? 27.658 -3.999 -17.401 0.40 17.50 106 CYS A CA 1
ATOM 670 C C A CYS A 1 106 ? 26.943 -2.778 -17.696 0.60 16.91 106 CYS A C 1
ATOM 671 C C B CYS A 1 106 ? 26.973 -2.727 -17.705 0.40 17.57 106 CYS A C 1
ATOM 672 O O A CYS A 1 106 ? 26.406 -2.116 -16.835 0.60 19.48 106 CYS A O 1
ATOM 673 O O B CYS A 1 106 ? 26.387 -2.085 -16.862 0.40 19.09 106 CYS A O 1
ATOM 678 N N . GLY A 1 107 ? 27.016 -2.366 -18.966 1.00 17.37 107 GLY A N 1
ATOM 679 C CA . GLY A 1 107 ? 26.364 -1.204 -19.465 1.00 17.41 107 GLY A CA 1
ATOM 680 C C . GLY A 1 107 ? 25.176 -1.470 -20.325 1.00 17.35 107 GLY A C 1
ATOM 681 O O . GLY A 1 107 ? 25.316 -2.100 -21.384 1.00 19.75 107 GLY A O 1
ATOM 682 N N . LEU A 1 108 ? 24.027 -1.090 -19.939 1.00 15.33 108 LEU A N 1
ATOM 683 C CA . LEU A 1 108 ? 22.784 -1.281 -20.623 1.00 16.20 108 LEU A CA 1
ATOM 684 C C . LEU A 1 108 ? 22.472 -0.067 -21.453 1.00 15.02 108 LEU A C 1
ATOM 685 O O . LEU A 1 108 ? 22.273 1.009 -20.899 1.00 16.06 108 L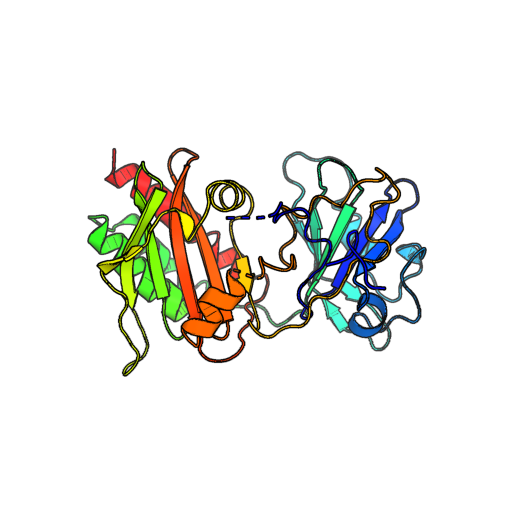EU A O 1
ATOM 690 N N . MET A 1 109 ? 22.377 -0.206 -22.755 1.00 16.53 109 MET A N 1
ATOM 691 C CA . MET A 1 109 ? 22.180 0.902 -23.653 1.00 16.54 109 MET A CA 1
ATOM 692 C C . MET A 1 109 ? 20.846 0.883 -24.356 1.00 17.48 109 MET A C 1
ATOM 693 O O . MET A 1 109 ? 20.423 -0.165 -24.843 1.00 19.69 109 MET A O 1
ATOM 698 N N . HIS A 1 110 ? 20.202 2.020 -24.462 1.00 15.94 110 HIS A N 1
ATOM 699 C CA . HIS A 1 110 ? 18.992 2.168 -25.252 1.00 16.94 110 HIS A CA 1
ATOM 700 C C . HIS A 1 110 ? 18.849 3.588 -25.646 1.00 15.53 110 HIS A C 1
ATOM 701 O O . HIS A 1 110 ? 19.477 4.482 -25.106 1.00 16.42 110 HIS A O 1
ATOM 708 N N . ARG A 1 111 ? 18.001 3.828 -26.646 1.00 16.84 111 ARG A N 1
ATOM 709 C CA . ARG A 1 111 ? 17.668 5.174 -27.069 1.00 18.25 111 ARG A CA 1
ATOM 710 C C . ARG A 1 111 ? 16.232 5.464 -26.823 1.00 17.37 111 ARG A C 1
ATOM 711 O O . ARG A 1 111 ? 15.335 4.832 -27.333 1.00 21.17 111 ARG A O 1
ATOM 719 N N . PRO A 1 112 ? 15.955 6.452 -25.965 1.00 17.75 112 PRO A N 1
ATOM 720 C CA . PRO A 1 112 ? 14.611 6.955 -25.861 1.00 19.27 112 PRO A CA 1
ATOM 721 C C . PRO A 1 112 ? 14.200 7.632 -27.158 1.00 22.17 112 PRO A C 1
ATOM 722 O O . PRO A 1 112 ? 15.028 7.842 -28.005 1.00 20.72 112 PRO A O 1
ATOM 726 N N . PRO A 1 113 ? 12.917 7.946 -27.296 1.00 20.49 113 PRO A N 1
ATOM 727 C CA . PRO A 1 113 ? 12.463 8.573 -28.555 1.00 21.87 113 PRO A CA 1
ATOM 728 C C . PRO A 1 113 ? 13.248 9.798 -28.909 1.00 23.41 113 PRO A C 1
ATOM 729 O O . PRO A 1 113 ? 13.540 9.970 -30.122 1.00 24.08 113 PRO A O 1
ATOM 733 N N . GLU A 1 114 ? 13.549 10.641 -27.947 1.00 22.24 114 GLU A N 1
ATOM 734 C CA . GLU A 1 114 ? 14.407 11.767 -28.082 1.00 22.42 114 GLU A CA 1
ATOM 735 C C . GLU A 1 114 ? 15.286 11.882 -26.830 1.00 20.51 114 GLU A C 1
ATOM 736 O O . GLU A 1 114 ? 14.987 11.237 -25.822 1.00 22.63 114 GLU A O 1
ATOM 742 N N . GLY A 1 115 ? 16.338 12.635 -26.910 1.00 20.45 115 GLY A N 1
ATOM 743 C CA . GLY A 1 115 ? 17.220 12.887 -25.796 1.00 20.37 115 GLY A CA 1
ATOM 744 C C . GLY A 1 115 ? 18.555 12.260 -25.817 1.00 20.34 115 GLY A C 1
ATOM 745 O O . GLY A 1 115 ? 19.342 12.479 -24.934 1.00 22.67 115 GLY A O 1
ATOM 746 N N . GLY A 1 116 ? 18.883 11.473 -26.836 1.00 19.25 116 GLY A N 1
ATOM 747 C CA . GLY A 1 116 ? 20.158 10.891 -27.010 1.00 20.06 116 GLY A CA 1
ATOM 748 C C . GLY A 1 116 ? 20.231 9.400 -26.666 1.00 16.48 116 GLY A C 1
ATOM 749 O O . GLY A 1 116 ? 19.246 8.694 -26.817 1.00 19.32 116 GLY A O 1
ATOM 750 N N . LEU A 1 117 ? 21.435 8.956 -26.340 1.00 16.60 117 LEU A N 1
ATOM 751 C CA . LEU A 1 117 ? 21.747 7.565 -26.055 1.00 15.47 117 LEU A CA 1
ATOM 752 C C . LEU A 1 117 ? 21.928 7.411 -24.519 1.00 15.63 117 LEU A C 1
ATOM 753 O O . LEU A 1 117 ? 22.747 8.094 -23.931 1.00 16.66 117 LEU A O 1
ATOM 758 N N . ILE A 1 118 ? 21.147 6.534 -23.910 1.00 15.29 118 ILE A N 1
ATOM 759 C CA . ILE A 1 118 ? 21.260 6.272 -22.460 1.00 15.62 118 ILE A CA 1
ATOM 760 C C . ILE A 1 118 ? 22.126 5.061 -22.242 1.00 16.01 118 ILE A C 1
ATOM 761 O O . ILE A 1 118 ? 21.911 4.021 -22.874 1.00 16.59 118 ILE A O 1
ATOM 766 N N . ILE A 1 119 ? 23.102 5.175 -21.357 1.00 15.12 119 ILE A N 1
ATOM 767 C CA . ILE A 1 119 ? 23.928 4.090 -20.877 1.00 15.08 119 ILE A CA 1
ATOM 768 C C . ILE A 1 119 ? 23.810 3.988 -19.349 1.00 14.91 119 ILE A C 1
ATOM 769 O O . ILE A 1 119 ? 24.146 4.917 -18.656 1.00 16.42 119 ILE A O 1
ATOM 774 N N . GLU A 1 120 ? 23.280 2.880 -18.867 1.00 15.37 120 GLU A N 1
ATOM 775 C CA . GLU A 1 120 ? 23.110 2.601 -17.444 1.00 16.12 120 GLU A CA 1
ATOM 776 C C . GLU A 1 120 ? 24.105 1.567 -17.034 1.00 16.05 120 GLU A C 1
ATOM 777 O O . GLU A 1 120 ? 24.140 0.483 -17.571 1.00 18.81 120 GLU A O 1
ATOM 783 N N . LEU A 1 121 ? 24.937 1.879 -16.067 1.00 14.76 121 LEU A N 1
ATOM 784 C CA . LEU A 1 121 ? 26.032 1.102 -15.691 1.00 16.14 121 LEU A CA 1
ATOM 785 C C . LEU A 1 121 ? 25.833 0.475 -14.279 1.00 15.81 121 LEU A C 1
ATOM 786 O O . LEU A 1 121 ? 25.556 1.231 -13.317 1.00 17.09 121 LEU A O 1
ATOM 791 N N . GLU A 1 122 ? 25.984 -0.806 -14.163 1.00 15.70 122 GLU A N 1
ATOM 792 C CA . GLU A 1 122 ? 25.951 -1.542 -12.893 1.00 17.43 122 GLU A CA 1
ATOM 793 C C . GLU A 1 122 ? 27.292 -2.238 -12.691 1.00 17.55 122 GLU A C 1
ATOM 794 O O . GLU A 1 122 ? 27.971 -2.556 -13.671 1.00 18.13 122 GLU A O 1
ATOM 800 N N A ARG A 1 123 ? 27.793 -2.511 -11.483 0.60 18.90 123 ARG A N 1
ATOM 801 N N B ARG A 1 123 ? 27.754 -2.518 -11.478 0.40 19.10 123 ARG A N 1
ATOM 802 C CA A ARG A 1 123 ? 29.033 -3.240 -11.279 0.60 19.68 123 ARG A CA 1
ATOM 803 C CA B ARG A 1 123 ? 28.991 -3.258 -11.292 0.40 19.38 123 ARG A CA 1
ATOM 804 C C A ARG A 1 123 ? 28.817 -4.664 -11.778 0.60 19.01 123 ARG A C 1
ATOM 805 C C B ARG A 1 123 ? 28.800 -4.674 -11.793 0.40 17.93 123 ARG A C 1
ATOM 806 O O A ARG A 1 123 ? 27.820 -5.288 -11.509 0.60 21.27 123 ARG A O 1
ATOM 807 O O B ARG A 1 123 ? 27.796 -5.322 -11.520 0.40 20.42 123 ARG A O 1
ATOM 822 N N . ALA A 1 124 ? 29.818 -5.161 -12.490 1.00 19.32 124 ALA A N 1
ATOM 823 C CA . ALA A 1 124 ? 29.781 -6.490 -13.033 1.00 20.02 124 ALA A CA 1
ATOM 824 C C . ALA A 1 124 ? 30.097 -7.561 -11.984 1.00 21.18 124 ALA A C 1
ATOM 825 O O . ALA A 1 124 ? 30.837 -7.290 -11.057 1.00 22.65 124 ALA A O 1
ATOM 827 N N . GLY A 1 125 ? 29.605 -8.724 -12.164 1.00 23.48 125 GLY A N 1
ATOM 828 C CA . GLY A 1 125 ? 29.888 -9.882 -11.320 1.00 22.86 125 GLY A CA 1
ATOM 829 C C . GLY A 1 125 ? 30.168 -11.058 -12.245 1.00 22.94 125 GLY A C 1
ATOM 830 O O . GLY A 1 125 ? 30.264 -10.944 -13.469 1.00 27.88 125 GLY A O 1
ATOM 831 N N . PRO A 1 126 ? 30.333 -12.218 -11.660 1.00 24.38 126 PRO A N 1
ATOM 832 C CA . PRO A 1 126 ? 30.687 -13.414 -12.392 1.00 25.24 126 PRO A CA 1
ATOM 833 C C . PRO A 1 126 ? 29.566 -13.909 -13.255 1.00 26.40 126 PRO A C 1
ATOM 834 O O . PRO A 1 126 ? 28.399 -13.603 -13.036 1.00 26.52 126 PRO A O 1
ATOM 838 N N . SER A 1 127 ? 29.920 -14.708 -14.265 1.00 27.15 127 SER A N 1
ATOM 839 C CA . SER A 1 127 ? 28.931 -15.490 -14.999 1.00 30.17 127 SER A CA 1
ATOM 840 C C . SER A 1 127 ? 28.095 -16.262 -14.074 1.00 29.46 127 SER A C 1
ATOM 841 O O . SER A 1 127 ? 28.537 -16.741 -13.015 1.00 38.89 127 SER A O 1
ATOM 844 N N . ILE A 1 128 ? 26.832 -16.287 -14.400 1.00 33.13 128 ILE A N 1
ATOM 845 C CA . ILE A 1 128 ? 25.932 -17.093 -13.637 1.00 38.70 128 ILE A CA 1
ATOM 846 C C . ILE A 1 128 ? 25.694 -18.294 -14.525 1.00 46.98 128 ILE A C 1
ATOM 847 O O . ILE A 1 128 ? 25.607 -18.189 -15.782 1.00 65.79 128 ILE A O 1
ATOM 852 N N . ASP A 1 129 ? 25.701 -19.435 -13.881 1.00 41.38 129 ASP A N 1
ATOM 853 C CA . ASP A 1 129 ? 25.727 -20.669 -14.574 1.00 43.07 129 ASP A CA 1
ATOM 854 C C . ASP A 1 129 ? 24.480 -21.341 -14.124 1.00 40.93 129 ASP A C 1
ATOM 855 O O . ASP A 1 129 ? 24.480 -22.091 -13.166 1.00 45.80 129 ASP A O 1
ATOM 860 N N . LEU A 1 130 ? 23.362 -21.007 -14.765 1.00 33.38 130 LEU A N 1
ATOM 861 C CA . LEU A 1 130 ? 22.091 -21.636 -14.324 1.00 33.89 130 LEU A CA 1
ATOM 862 C C . LEU A 1 130 ? 21.526 -22.480 -15.446 1.00 39.98 130 LEU A C 1
ATOM 863 O O . LEU A 1 130 ? 20.347 -22.830 -15.370 1.00 34.38 130 LEU A O 1
ATOM 868 N N A SER A 1 131 ? 22.309 -22.817 -16.474 0.60 37.06 131 SER A N 1
ATOM 869 N N B SER A 1 131 ? 22.304 -22.820 -16.479 0.40 38.03 131 SER A N 1
ATOM 870 C CA A SER A 1 131 ? 21.707 -23.573 -17.588 0.60 31.70 131 SER A CA 1
ATOM 871 C CA B SER A 1 131 ? 21.753 -23.617 -17.601 0.40 35.31 131 SER A CA 1
ATOM 872 C C A SER A 1 131 ? 21.123 -24.962 -17.150 0.60 35.32 131 SER A C 1
ATOM 873 C C B SER A 1 131 ? 21.157 -24.981 -17.173 0.40 45.47 131 SER A C 1
ATOM 874 O O A SER A 1 131 ? 20.090 -25.425 -17.683 0.60 31.24 131 SER A O 1
ATOM 875 O O B SER A 1 131 ? 20.201 -25.487 -17.788 0.40 59.01 131 SER A O 1
ATOM 880 N N . GLY A 1 132 ? 21.740 -25.576 -16.135 1.00 37.36 132 GLY A N 1
ATOM 881 C CA . GLY A 1 132 ? 21.326 -26.892 -15.642 1.00 36.64 132 GLY A CA 1
ATOM 882 C C . GLY A 1 132 ? 20.024 -26.798 -14.828 1.00 39.84 132 GLY A C 1
ATOM 883 O O . GLY A 1 132 ? 19.260 -27.753 -14.773 1.00 42.60 132 GLY A O 1
ATOM 884 N N . THR A 1 133 ? 19.770 -25.646 -14.212 1.00 37.41 133 THR A N 1
ATOM 885 C CA . THR A 1 133 ? 18.451 -25.371 -13.535 1.00 33.33 133 THR A CA 1
ATOM 886 C C . THR A 1 133 ? 17.376 -25.047 -14.582 1.00 28.96 133 THR A C 1
ATOM 887 O O . THR A 1 133 ? 16.192 -25.400 -14.471 1.00 30.30 133 THR A O 1
ATOM 891 N N . LEU A 1 134 ? 17.813 -24.362 -15.614 1.00 34.18 134 LEU A N 1
ATOM 892 C CA . LEU A 1 134 ? 16.909 -23.884 -16.645 1.00 30.91 134 LEU A CA 1
ATOM 893 C C . LEU A 1 134 ? 16.342 -24.945 -17.526 1.00 27.93 134 LEU A C 1
ATOM 894 O O . LEU A 1 134 ? 15.166 -24.875 -17.844 1.00 28.71 134 LEU A O 1
ATOM 899 N N . ALA A 1 135 ? 17.107 -25.964 -17.854 1.00 30.61 135 ALA A N 1
ATOM 900 C CA . ALA A 1 135 ? 16.550 -26.991 -18.740 1.00 28.43 135 ALA A CA 1
ATOM 901 C C . ALA A 1 135 ? 15.290 -27.617 -18.163 1.00 25.61 135 ALA A C 1
ATOM 902 O O . ALA A 1 135 ? 14.263 -27.636 -18.813 1.00 27.45 135 ALA A O 1
ATOM 904 N N . PRO A 1 136 ? 15.329 -28.059 -16.881 1.00 27.47 136 PRO A N 1
ATOM 905 C CA . PRO A 1 136 ? 14.119 -28.536 -16.242 1.00 32.31 136 PRO A CA 1
ATOM 906 C C . PRO A 1 136 ? 13.051 -27.500 -15.895 1.00 27.80 136 PRO A C 1
ATOM 907 O O . PRO A 1 136 ? 11.884 -27.834 -15.897 1.00 28.02 136 PRO A O 1
ATOM 911 N N . ALA A 1 137 ? 13.446 -26.266 -15.621 1.00 28.09 137 ALA A N 1
ATOM 912 C CA . ALA A 1 137 ? 12.439 -25.219 -15.487 1.00 25.24 137 ALA A CA 1
ATOM 913 C C . ALA A 1 137 ? 11.627 -25.105 -16.755 1.00 24.25 137 ALA A C 1
ATOM 914 O O . ALA A 1 137 ? 10.408 -24.983 -16.696 1.00 23.41 137 ALA A O 1
ATOM 916 N N . LEU A 1 138 ? 12.310 -25.116 -17.909 1.00 23.97 138 LEU A N 1
ATOM 917 C CA . LEU A 1 138 ? 11.598 -24.943 -19.185 1.00 24.45 138 LEU A CA 1
ATOM 918 C C . LEU A 1 138 ? 10.655 -26.077 -19.419 1.00 24.13 138 LEU A C 1
ATOM 919 O O . LEU A 1 138 ? 9.602 -25.879 -19.964 1.00 24.50 138 LEU A O 1
ATOM 924 N N . GLU A 1 139 ? 11.050 -27.311 -19.069 1.00 25.26 139 GLU A N 1
ATOM 925 C CA . GLU A 1 139 ? 10.204 -28.465 -19.222 1.00 27.75 139 GLU A CA 1
ATOM 926 C C . GLU A 1 139 ? 8.995 -28.393 -18.332 1.00 24.85 139 GLU A C 1
ATOM 927 O O . GLU A 1 139 ? 7.883 -28.739 -18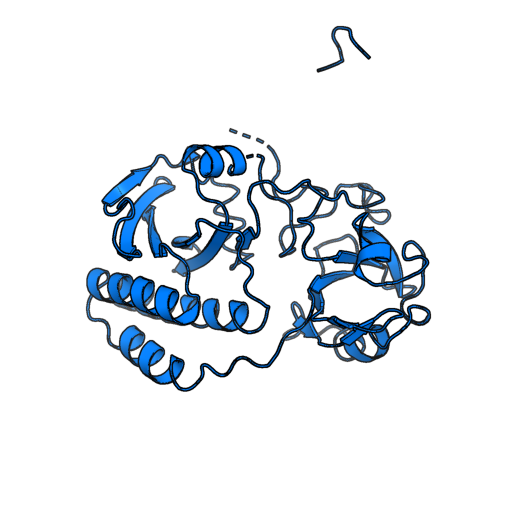.791 1.00 28.75 139 GLU A O 1
ATOM 933 N N . ARG A 1 140 ? 9.185 -27.946 -17.083 1.00 26.58 140 ARG A N 1
ATOM 934 C CA . ARG A 1 140 ? 8.021 -27.807 -16.201 1.00 25.30 140 ARG A CA 1
ATOM 935 C C . ARG A 1 140 ? 6.997 -26.796 -16.705 1.00 24.18 140 ARG A C 1
ATOM 936 O O . ARG A 1 140 ? 5.812 -26.992 -16.619 1.00 25.67 140 ARG A O 1
ATOM 944 N N . ILE A 1 141 ? 7.500 -25.710 -17.250 1.00 21.61 141 ILE A N 1
ATOM 945 C CA . ILE A 1 141 ? 6.660 -24.708 -17.857 1.00 22.02 141 ILE A CA 1
ATOM 946 C C . ILE A 1 141 ? 5.922 -25.245 -19.069 1.00 25.45 141 ILE A C 1
ATOM 947 O O . ILE A 1 141 ? 4.703 -25.094 -19.187 1.00 27.79 141 ILE A O 1
ATOM 952 N N . ARG A 1 142 ? 6.658 -25.845 -20.001 1.00 25.94 142 ARG A N 1
ATOM 953 C CA . ARG A 1 142 ? 5.998 -26.258 -21.242 1.00 27.73 142 ARG A CA 1
ATOM 954 C C . ARG A 1 142 ? 5.002 -27.381 -21.095 1.00 25.73 142 ARG A C 1
ATOM 955 O O . ARG A 1 142 ? 4.052 -27.475 -21.903 1.00 32.00 142 ARG A O 1
ATOM 963 N N . THR A 1 143 ? 5.079 -28.132 -19.985 1.00 27.95 143 THR A N 1
ATOM 964 C CA . THR A 1 143 ? 4.156 -29.200 -19.751 1.00 32.36 143 THR A CA 1
ATOM 965 C C . THR A 1 143 ? 3.143 -28.950 -18.665 1.00 27.93 143 THR A C 1
ATOM 966 O O . THR A 1 143 ? 2.355 -29.812 -18.331 1.00 37.77 143 THR A O 1
ATOM 970 N N . ALA A 1 144 ? 3.112 -27.761 -18.076 1.00 28.06 144 ALA A N 1
ATOM 971 C CA . ALA A 1 144 ? 2.084 -27.479 -17.047 1.00 26.32 144 ALA A CA 1
ATOM 972 C C . ALA A 1 144 ? 0.692 -27.645 -17.618 1.00 27.89 144 ALA A C 1
ATOM 973 O O . ALA A 1 144 ? 0.415 -27.056 -18.680 1.00 27.33 144 ALA A O 1
ATOM 975 N N . GLY A 1 145 ? -0.207 -28.319 -16.898 1.00 26.83 145 GLY A N 1
ATOM 976 C CA . GLY A 1 145 ? -1.539 -28.679 -17.436 1.00 30.38 145 GLY A CA 1
ATOM 977 C C . GLY A 1 145 ? -2.653 -27.733 -17.090 1.00 26.73 145 GLY A C 1
ATOM 978 O O . GLY A 1 145 ? -3.759 -27.884 -17.576 1.00 30.97 145 GLY A O 1
ATOM 979 N N . SER A 1 146 ? -2.371 -26.735 -16.254 1.00 27.47 146 SER A N 1
ATOM 980 C CA . SER A 1 146 ? -3.358 -25.752 -15.828 1.00 25.55 146 SER A CA 1
ATOM 981 C C . SER A 1 146 ? -2.635 -24.488 -15.401 1.00 22.10 146 SER A C 1
ATOM 982 O O . SER A 1 146 ? -1.416 -24.531 -15.110 1.00 23.02 146 SER A O 1
ATOM 985 N N . LEU A 1 147 ? -3.389 -23.374 -15.329 1.00 24.53 147 LEU A N 1
ATOM 986 C CA . LEU A 1 147 ? -2.778 -22.129 -14.819 1.00 22.00 147 LEU A CA 1
ATOM 987 C C . LEU A 1 147 ? -2.352 -22.275 -13.322 1.00 22.02 147 LEU A C 1
ATOM 988 O O . LEU A 1 147 ? -1.339 -21.752 -12.954 1.00 21.61 147 LEU A O 1
ATOM 993 N N . ARG A 1 148 ? -3.113 -23.048 -12.539 1.00 21.33 148 ARG A N 1
ATOM 994 C CA . ARG A 1 148 ? -2.737 -23.299 -11.198 1.00 20.46 148 ARG A CA 1
ATOM 995 C C . ARG A 1 148 ? -1.366 -23.992 -11.117 1.00 21.13 148 ARG A C 1
ATOM 996 O O . ARG A 1 148 ? -0.470 -23.587 -10.374 1.00 22.12 148 ARG A O 1
ATOM 1004 N N . ALA A 1 149 ? -1.202 -25.056 -11.901 1.00 21.53 149 ALA A N 1
ATOM 1005 C CA . ALA A 1 149 ? 0.049 -25.755 -11.914 1.00 22.46 149 ALA A CA 1
ATOM 1006 C C . ALA A 1 149 ? 1.186 -24.873 -12.355 1.00 21.61 149 ALA A C 1
ATOM 1007 O O . ALA A 1 149 ? 2.267 -24.875 -11.828 1.00 21.93 149 ALA A O 1
ATOM 1009 N N . LEU A 1 150 ? 0.924 -24.152 -13.441 1.00 19.49 150 LEU A N 1
ATOM 1010 C CA . LEU A 1 150 ? 1.935 -23.309 -14.036 1.00 19.83 150 LEU A CA 1
ATOM 1011 C C . LEU A 1 150 ? 2.402 -22.234 -13.050 1.00 18.80 150 LEU A C 1
ATOM 1012 O O . LEU A 1 150 ? 3.576 -21.956 -12.952 1.00 18.98 150 LEU A O 1
ATOM 1017 N N . CYS A 1 151 ? 1.447 -21.555 -12.438 1.00 18.02 151 CYS A N 1
ATOM 1018 C CA . CYS A 1 151 ? 1.824 -20.464 -11.545 1.00 19.50 151 CYS A CA 1
ATOM 1019 C C . CYS A 1 151 ? 2.486 -20.924 -10.214 1.00 17.38 151 CYS A C 1
ATOM 1020 O O . CYS A 1 151 ? 3.338 -20.245 -9.712 1.00 18.92 151 CYS A O 1
ATOM 1023 N N . ASP A 1 152 ? 2.101 -22.091 -9.736 1.00 19.29 152 ASP A N 1
ATOM 1024 C CA . ASP A 1 152 ? 2.751 -22.673 -8.591 1.00 19.38 152 ASP A CA 1
ATOM 1025 C C . ASP A 1 152 ? 4.188 -23.018 -8.938 1.00 21.66 152 ASP A C 1
ATOM 1026 O O . ASP A 1 152 ? 5.091 -22.761 -8.187 1.00 21.97 152 ASP A O 1
ATOM 1031 N N . ASP A 1 153 ? 4.402 -23.643 -10.097 1.00 21.24 153 ASP A N 1
ATOM 1032 C CA . ASP A 1 153 ? 5.773 -23.958 -10.515 1.00 22.32 153 ASP A CA 1
ATOM 1033 C C . ASP A 1 153 ? 6.585 -22.667 -10.711 1.00 19.20 153 ASP A C 1
ATOM 1034 O O . ASP A 1 153 ? 7.758 -22.608 -10.422 1.00 21.44 153 ASP A O 1
ATOM 1039 N N . THR A 1 154 ? 5.933 -21.647 -11.285 1.00 19.54 154 THR A N 1
ATOM 1040 C CA . THR A 1 154 ? 6.570 -20.370 -11.533 1.00 18.98 154 THR A CA 1
ATOM 1041 C C . THR A 1 154 ? 7.191 -19.789 -10.238 1.00 17.28 154 THR A C 1
ATOM 1042 O O . THR A 1 154 ? 8.313 -19.372 -10.193 1.00 17.71 154 THR A O 1
ATOM 1046 N N . VAL A 1 155 ? 6.378 -19.728 -9.158 1.00 17.20 155 VAL A N 1
ATOM 1047 C CA . VAL A 1 155 ? 6.904 -19.108 -7.944 1.00 16.66 155 VAL A CA 1
ATOM 1048 C C . VAL A 1 155 ? 8.060 -19.911 -7.336 1.00 16.46 155 VAL A C 1
ATOM 1049 O O . VAL A 1 155 ? 9.024 -19.351 -6.865 1.00 18.38 155 VAL A O 1
ATOM 1053 N N . LEU A 1 156 ? 7.941 -21.254 -7.398 1.00 17.72 156 LEU A N 1
ATOM 1054 C CA . LEU A 1 156 ? 9.002 -22.089 -6.905 1.00 19.37 156 LEU A CA 1
ATOM 1055 C C . LEU A 1 156 ? 10.306 -21.914 -7.659 1.00 19.74 156 LEU A C 1
ATOM 1056 O O . LEU A 1 156 ? 11.356 -21.871 -7.114 1.00 20.56 156 LEU A O 1
ATOM 1061 N N . LEU A 1 157 ? 10.162 -21.916 -9.000 1.00 19.95 157 LEU A N 1
ATOM 1062 C CA . LEU A 1 157 ? 11.317 -21.744 -9.892 1.00 20.94 157 LEU A CA 1
ATOM 1063 C C . LEU A 1 157 ? 12.004 -20.394 -9.687 1.00 20.28 157 LEU A C 1
ATOM 1064 O O . LEU A 1 157 ? 13.216 -20.293 -9.628 1.00 21.56 157 LEU A O 1
ATOM 1069 N N . PHE A 1 158 ? 11.214 -19.315 -9.651 1.00 19.07 158 PHE A N 1
ATOM 1070 C CA . PHE A 1 158 ? 11.786 -18.044 -9.398 1.00 18.88 158 PHE A CA 1
ATOM 1071 C C . PHE A 1 158 ? 12.496 -17.973 -8.034 1.00 19.61 158 PHE A C 1
ATOM 1072 O O . PHE A 1 158 ? 13.515 -17.367 -7.930 1.00 20.77 158 PHE A O 1
ATOM 1080 N N . GLN A 1 159 ? 11.850 -18.552 -7.002 1.00 19.64 159 GLN A N 1
ATOM 1081 C CA . GLN A 1 159 ? 12.466 -18.513 -5.695 1.00 20.38 159 GLN A CA 1
ATOM 1082 C C . GLN A 1 159 ? 13.836 -19.201 -5.723 1.00 21.11 159 GLN A C 1
ATOM 1083 O O . GLN A 1 159 ? 14.806 -18.743 -5.114 1.00 23.45 159 GLN A O 1
ATOM 1089 N N . GLN A 1 160 ? 13.897 -20.318 -6.428 1.00 20.92 160 GLN A N 1
ATOM 1090 C CA . GLN A 1 160 ? 15.139 -21.095 -6.491 1.00 24.91 160 GLN A CA 1
ATOM 1091 C C . GLN A 1 160 ? 16.218 -20.324 -7.220 1.00 25.27 160 GLN A C 1
ATOM 1092 O O . GLN A 1 160 ? 17.351 -20.314 -6.791 1.00 28.34 160 GLN A O 1
ATOM 1098 N N . CYS A 1 161 ? 15.834 -19.660 -8.309 1.00 22.50 161 CYS A N 1
ATOM 1099 C CA . CYS A 1 161 ? 16.751 -18.912 -9.175 1.00 24.45 161 CYS A CA 1
ATOM 1100 C C . CYS A 1 161 ? 17.276 -17.648 -8.537 1.00 23.41 161 CYS A C 1
ATOM 1101 O O . CYS A 1 161 ? 18.405 -17.207 -8.807 1.00 26.62 161 CYS A O 1
ATOM 1104 N N . THR A 1 162 ? 16.407 -16.986 -7.808 1.00 18.73 162 THR A N 1
ATOM 1105 C CA . THR A 1 162 ? 16.693 -15.645 -7.331 1.00 19.44 162 THR A CA 1
ATOM 1106 C C . THR A 1 162 ? 16.924 -15.523 -5.814 1.00 18.45 162 THR A C 1
ATOM 1107 O O . THR A 1 162 ? 17.530 -14.555 -5.391 1.00 18.89 162 THR A O 1
ATOM 1111 N N . GLY A 1 163 ? 16.437 -16.478 -5.026 1.00 17.76 163 GLY A N 1
ATOM 1112 C CA . GLY A 1 163 ? 16.664 -16.504 -3.579 1.00 18.35 163 GLY A CA 1
ATOM 1113 C C . GLY A 1 163 ? 15.871 -15.542 -2.780 1.00 19.04 163 GLY A C 1
ATOM 1114 O O . GLY A 1 163 ? 16.200 -15.351 -1.604 1.00 19.60 163 GLY A O 1
ATOM 1115 N N . TYR A 1 164 ? 14.870 -14.878 -3.345 1.00 17.78 164 TYR A N 1
ATOM 1116 C CA . TYR A 1 164 ? 14.081 -13.929 -2.576 1.00 16.75 164 TYR A CA 1
ATOM 1117 C C . TYR A 1 164 ? 13.222 -14.635 -1.497 1.00 16.60 164 TYR A C 1
ATOM 1118 O O . TYR A 1 164 ? 12.807 -15.729 -1.678 1.00 17.84 164 TYR A O 1
ATOM 1127 N N . ASP A 1 165 ? 12.976 -13.893 -0.441 1.00 16.43 165 ASP A N 1
ATOM 1128 C CA . ASP A 1 165 ? 12.254 -14.443 0.730 1.00 16.99 165 ASP A CA 1
ATOM 1129 C C . ASP A 1 165 ? 10.792 -14.756 0.350 1.00 17.15 165 ASP A C 1
ATOM 1130 O O . ASP A 1 165 ? 10.230 -15.646 0.964 1.00 18.21 165 ASP A O 1
ATOM 1135 N N A ARG A 1 166 ? 10.144 -14.080 -0.597 0.50 16.96 166 ARG A N 1
ATOM 1136 N N B ARG A 1 166 ? 10.143 -14.077 -0.594 0.50 16.92 166 ARG A N 1
ATOM 1137 C CA A ARG A 1 166 ? 8.743 -14.347 -0.991 0.50 16.66 166 ARG A CA 1
ATOM 1138 C CA B ARG A 1 166 ? 8.746 -14.348 -0.991 0.50 16.65 166 ARG A CA 1
ATOM 1139 C C A ARG A 1 166 ? 8.699 -14.136 -2.489 0.50 15.98 166 ARG A C 1
ATOM 1140 C C B ARG A 1 166 ? 8.701 -14.137 -2.489 0.50 15.94 166 ARG A C 1
ATOM 1141 O O A ARG A 1 166 ? 9.189 -13.167 -3.001 0.50 16.65 166 ARG A O 1
ATOM 1142 O O B ARG A 1 166 ? 9.190 -13.167 -3.001 0.50 16.67 166 ARG A O 1
ATOM 1157 N N . VAL A 1 167 ? 8.021 -15.039 -3.136 1.00 14.92 167 VAL A N 1
ATOM 1158 C CA . VAL A 1 167 ? 7.697 -14.951 -4.615 1.00 15.68 167 VAL A CA 1
ATOM 1159 C C . VAL A 1 167 ? 6.257 -15.228 -4.854 1.00 15.02 167 VAL A C 1
ATOM 1160 O O . VAL A 1 167 ? 5.690 -16.204 -4.413 1.00 15.35 167 VAL A O 1
ATOM 1164 N N . MET A 1 168 ? 5.617 -14.342 -5.609 1.00 15.20 168 MET A N 1
ATOM 1165 C CA . MET A 1 168 ? 4.181 -14.424 -5.934 1.00 16.06 168 MET A CA 1
ATOM 1166 C C . MET A 1 168 ? 3.951 -14.281 -7.448 1.00 14.75 168 MET A C 1
ATOM 1167 O O . MET A 1 168 ? 4.747 -13.670 -8.141 1.00 16.10 168 MET A O 1
ATOM 1172 N N . VAL A 1 169 ? 2.860 -14.839 -7.907 1.00 15.51 169 VAL A N 1
ATOM 1173 C CA . VAL A 1 169 ? 2.239 -14.421 -9.164 1.00 16.50 169 VAL A CA 1
ATOM 1174 C C . VAL A 1 169 ? 1.054 -13.552 -8.808 1.00 16.32 169 VAL A C 1
ATOM 1175 O O . VAL A 1 169 ? 0.126 -13.965 -8.165 1.00 16.87 169 VAL A O 1
ATOM 1179 N N . TYR A 1 170 ? 1.124 -12.308 -9.269 1.00 15.89 170 TYR A N 1
ATOM 1180 C CA . TYR A 1 170 ? 0.166 -11.300 -9.029 1.00 16.98 170 TYR A CA 1
ATOM 1181 C C . TYR A 1 170 ? -0.618 -11.087 -10.341 1.00 16.41 170 TYR A C 1
ATOM 1182 O O . TYR A 1 170 ? -0.018 -10.624 -11.330 1.00 17.90 170 TYR A O 1
ATOM 1191 N N . ARG A 1 171 ? -1.863 -11.424 -10.373 1.00 16.12 171 ARG A N 1
ATOM 1192 C CA . ARG A 1 171 ? -2.674 -11.434 -11.580 1.00 17.24 171 ARG A CA 1
ATOM 1193 C C . ARG A 1 171 ? -3.569 -10.232 -11.628 1.00 18.92 171 ARG A C 1
ATOM 1194 O O . ARG A 1 171 ? -4.162 -9.835 -10.634 1.00 21.81 171 ARG A O 1
ATOM 1202 N N .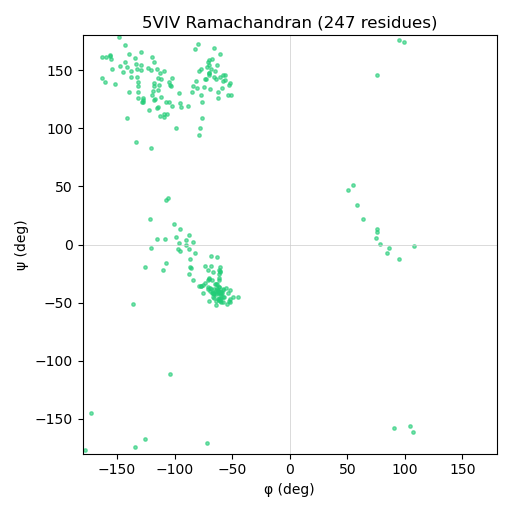 PHE A 1 172 ? -3.800 -9.668 -12.806 1.00 18.51 172 PHE A N 1
ATOM 1203 C CA . PHE A 1 172 ? -4.741 -8.571 -13.012 1.00 20.71 172 PHE A CA 1
ATOM 1204 C C . PHE A 1 172 ? -6.000 -9.054 -13.672 1.00 23.18 172 PHE A C 1
ATOM 1205 O O . PHE A 1 172 ? -5.968 -9.922 -14.548 1.00 26.33 172 PHE A O 1
ATOM 1213 N N . ASP A 1 173 ? -7.129 -8.546 -13.240 1.00 25.56 173 ASP A N 1
ATOM 1214 C CA . ASP A 1 173 ? -8.363 -8.819 -13.975 1.00 28.69 173 ASP A CA 1
ATOM 1215 C C . ASP A 1 173 ? -8.663 -7.721 -14.983 1.00 32.74 173 ASP A C 1
ATOM 1216 O O . ASP A 1 173 ? -7.874 -6.808 -15.123 1.00 27.40 173 ASP A O 1
ATOM 1221 N N A GLU A 1 174 ? -9.780 -7.801 -15.713 0.50 33.42 174 GLU A N 1
ATOM 1222 N N B GLU A 1 174 ? -9.797 -7.820 -15.672 0.50 34.07 174 GLU A N 1
ATOM 1223 C CA A GLU A 1 174 ? -10.068 -6.819 -16.763 0.50 36.18 174 GLU A CA 1
ATOM 1224 C CA B GLU A 1 174 ? -10.128 -6.897 -16.736 0.50 37.40 174 GLU A CA 1
ATOM 1225 C C A GLU A 1 174 ? -10.337 -5.439 -16.207 0.50 31.63 174 GLU A C 1
ATOM 1226 C C B GLU A 1 174 ? -10.370 -5.486 -16.214 0.50 31.78 174 GLU A C 1
ATOM 1227 O O A GLU A 1 174 ? -10.326 -4.421 -16.970 0.50 35.20 174 GLU A O 1
ATOM 1228 O O B GLU A 1 174 ? -10.346 -4.495 -17.002 0.50 37.89 174 GLU A O 1
ATOM 1239 N N . GLN A 1 175 ? -10.649 -5.365 -14.920 1.00 35.71 175 GLN A N 1
ATOM 1240 C CA . GLN A 1 175 ? -10.885 -4.046 -14.317 1.00 27.96 175 GLN A CA 1
ATOM 1241 C C . GLN A 1 175 ? -9.632 -3.511 -13.656 1.00 28.03 175 GLN A C 1
ATOM 1242 O O . GLN A 1 175 ? -9.669 -2.460 -13.052 1.00 31.14 175 GLN A O 1
ATOM 1248 N N . GLY A 1 176 ? -8.535 -4.224 -13.787 1.00 28.84 176 GLY A N 1
ATOM 1249 C CA . GLY A 1 176 ? -7.258 -3.841 -13.195 1.00 30.63 176 GLY A CA 1
ATOM 1250 C C . GLY A 1 176 ? -7.028 -4.296 -11.746 1.00 26.90 176 GLY A C 1
ATOM 1251 O O . GLY A 1 176 ? -6.011 -4.004 -11.199 1.00 26.55 176 GLY A O 1
ATOM 1252 N N . HIS A 1 177 ? -7.979 -4.942 -11.090 1.00 23.32 177 HIS A N 1
ATOM 1253 C CA . HIS A 1 177 ? -7.791 -5.346 -9.677 1.00 24.24 177 HIS A CA 1
ATOM 1254 C C . HIS A 1 177 ? -6.774 -6.437 -9.630 1.00 25.54 177 HIS A C 1
ATOM 1255 O O . HIS A 1 177 ? -6.604 -7.180 -10.618 1.00 23.01 177 HIS A O 1
ATOM 1262 N N . GLY A 1 178 ? -6.078 -6.594 -8.500 1.00 21.02 178 GLY A N 1
ATOM 1263 C CA . GLY A 1 178 ? -5.024 -7.509 -8.346 1.00 19.04 178 GLY A CA 1
ATOM 1264 C C . GLY A 1 178 ? -5.319 -8.684 -7.465 1.00 19.13 178 GLY A C 1
ATOM 1265 O O . GLY A 1 178 ? -6.161 -8.533 -6.543 1.00 19.80 178 GLY A O 1
ATOM 1266 N N . LEU A 1 179 ? -4.726 -9.814 -7.706 1.00 17.58 179 LEU A N 1
ATOM 1267 C CA . LEU A 1 179 ? -4.908 -11.022 -6.944 1.00 17.28 179 LEU A CA 1
ATOM 1268 C C . LEU A 1 179 ? -3.604 -11.690 -6.771 1.00 18.17 179 LEU A C 1
ATOM 1269 O O . LEU A 1 179 ? -2.877 -11.954 -7.720 1.00 16.93 179 LEU A O 1
ATOM 1274 N N . VAL A 1 180 ? -3.228 -12.110 -5.555 1.00 17.78 180 VAL A N 1
ATOM 1275 C CA . VAL A 1 180 ? -2.103 -12.965 -5.302 1.00 16.91 180 VAL A CA 1
ATOM 1276 C C . VAL A 1 180 ? -2.502 -14.411 -5.636 1.00 16.71 180 VAL A C 1
ATOM 1277 O O . VAL A 1 180 ? -3.073 -15.096 -4.822 1.00 17.39 180 VAL A O 1
ATOM 1281 N N . PHE A 1 181 ? -2.214 -14.853 -6.869 1.00 16.29 181 PHE A N 1
ATOM 1282 C CA . PHE A 1 181 ? -2.705 -16.091 -7.379 1.00 15.87 181 PHE A CA 1
ATOM 1283 C C . PHE A 1 181 ? -1.868 -17.279 -6.984 1.00 16.32 181 PHE A C 1
ATOM 1284 O O . PHE A 1 181 ? -2.409 -18.361 -6.860 1.00 18.05 181 PHE A O 1
ATOM 1292 N N . SER A 1 182 ? -0.572 -17.074 -6.813 1.00 16.31 182 SER A N 1
ATOM 1293 C CA . SER A 1 182 ? 0.317 -18.115 -6.289 1.00 15.98 182 SER A CA 1
ATOM 1294 C C . SER A 1 182 ? 1.330 -17.467 -5.401 1.00 16.64 182 SER A C 1
ATOM 1295 O O . SER A 1 182 ? 1.645 -16.309 -5.543 1.00 16.04 182 SER A O 1
ATOM 1298 N N . GLU A 1 183 ? 1.893 -18.261 -4.497 1.00 16.64 183 GLU A N 1
ATOM 1299 C CA . GLU A 1 183 ? 2.886 -17.757 -3.549 1.00 16.68 183 GLU A CA 1
ATOM 1300 C C . GLU A 1 183 ? 3.719 -18.855 -2.960 1.00 16.45 183 GLU A C 1
ATOM 1301 O O . GLU A 1 183 ? 3.210 -19.911 -2.624 1.00 18.48 183 GLU A O 1
ATOM 1307 N N . CYS A 1 184 ? 5.017 -18.577 -2.813 1.00 16.26 184 CYS A N 1
ATOM 1308 C CA . CYS A 1 184 ? 5.864 -19.304 -1.905 1.00 16.92 184 CYS A CA 1
ATOM 1309 C C . CYS A 1 184 ? 6.688 -18.366 -1.094 1.00 16.95 184 CYS A C 1
ATOM 1310 O O . CYS A 1 184 ? 6.946 -17.251 -1.475 1.00 18.12 184 CYS A O 1
ATOM 1313 N N . HIS A 1 185 ? 7.127 -18.802 0.096 1.00 18.50 185 HIS A N 1
ATOM 1314 C CA . HIS A 1 185 ? 7.875 -17.945 0.913 1.00 18.66 185 HIS A CA 1
ATOM 1315 C C . HIS A 1 185 ? 8.675 -18.769 1.924 1.00 18.80 185 HIS A C 1
ATOM 1316 O O . HIS A 1 185 ? 8.363 -19.912 2.192 1.00 21.06 185 HIS A O 1
ATOM 1323 N N . VAL A 1 186 ? 9.671 -18.133 2.473 1.00 19.14 186 VAL A N 1
ATOM 1324 C CA . VAL A 1 186 ? 10.469 -18.772 3.492 1.00 20.84 186 VAL A CA 1
ATOM 1325 C C . VAL A 1 186 ? 9.597 -19.051 4.750 1.00 22.45 186 VAL A C 1
ATOM 1326 O O . VAL A 1 186 ? 8.707 -18.330 5.044 1.00 20.19 186 VAL A O 1
ATOM 1330 N N . PRO A 1 187 ? 9.915 -20.139 5.499 1.00 23.38 187 PRO A N 1
ATOM 1331 C CA . PRO A 1 187 ? 9.101 -20.487 6.622 1.00 26.48 187 PRO A CA 1
ATOM 1332 C C . PRO A 1 187 ? 9.035 -19.348 7.615 1.00 24.33 187 PRO A C 1
ATOM 1333 O O . PRO A 1 187 ? 10.047 -18.669 7.939 1.00 26.36 187 PRO A O 1
ATOM 1337 N N . GLY A 1 188 ? 7.832 -19.196 8.153 1.00 23.37 188 GLY A N 1
ATOM 1338 C CA . GLY A 1 188 ? 7.656 -18.253 9.211 1.00 23.75 188 GLY A CA 1
ATOM 1339 C C . GLY A 1 188 ? 7.194 -16.889 8.835 1.00 25.01 188 GLY A C 1
ATOM 1340 O O . GLY A 1 188 ? 6.784 -16.122 9.662 1.00 25.33 188 GLY A O 1
ATOM 1341 N N . LEU A 1 189 ? 7.232 -16.606 7.532 1.00 22.57 189 LEU A N 1
ATOM 1342 C CA . LEU A 1 189 ? 6.773 -15.305 7.071 1.00 23.46 189 LEU A CA 1
ATOM 1343 C C . LEU A 1 189 ? 5.260 -15.247 6.917 1.00 24.47 189 LEU A C 1
ATOM 1344 O O . LEU A 1 189 ? 4.590 -16.264 6.870 1.00 25.18 189 LEU A O 1
ATOM 1349 N N . GLU A 1 190 ? 4.739 -14.033 6.742 1.00 25.83 190 GLU A N 1
ATOM 1350 C CA . GLU A 1 190 ? 3.351 -13.841 6.397 1.00 26.82 190 GLU A CA 1
ATOM 1351 C C . GLU A 1 190 ? 3.021 -14.373 5.004 1.00 23.74 190 GLU A C 1
ATOM 1352 O O . GLU A 1 190 ? 3.884 -14.377 4.161 1.00 27.04 190 GLU A O 1
ATOM 1358 N N A SER A 1 191 ? 1.800 -14.862 4.827 0.50 23.19 191 SER A N 1
ATOM 1359 N N B SER A 1 191 ? 1.811 -14.858 4.817 0.50 23.08 191 SER A N 1
ATOM 1360 C CA A SER A 1 191 ? 1.291 -15.324 3.546 0.50 21.35 191 SER A CA 1
ATOM 1361 C CA B SER A 1 191 ? 1.339 -15.303 3.530 0.50 21.70 191 SER A CA 1
ATOM 1362 C C A SER A 1 191 ? 0.306 -14.307 3.008 0.50 21.57 191 SER A C 1
ATOM 1363 C C B SER A 1 191 ? 0.317 -14.314 3.005 0.50 21.62 191 SER A C 1
ATOM 1364 O O A SER A 1 191 ? -0.642 -13.907 3.663 0.50 25.16 191 SER A O 1
ATOM 1365 O O B SER A 1 191 ? -0.635 -13.937 3.665 0.50 25.09 191 SER A O 1
ATOM 1370 N N . TYR A 1 192 ? 0.524 -13.908 1.765 1.00 19.01 192 TYR A N 1
ATOM 1371 C CA . TYR A 1 192 ? -0.393 -13.015 1.051 1.00 18.14 192 TYR A CA 1
ATOM 1372 C C . TYR A 1 192 ? -1.220 -13.799 0.026 1.00 17.25 192 TYR A C 1
ATOM 1373 O O . TYR A 1 192 ? -2.035 -13.193 -0.649 1.00 17.97 192 TYR A O 1
ATOM 1382 N N . PHE A 1 193 ? -1.057 -15.081 -0.065 1.00 18.60 193 PHE A N 1
ATOM 1383 C CA . PHE A 1 193 ? -1.771 -15.918 -1.043 1.00 18.49 193 PHE A CA 1
ATOM 1384 C C . PHE A 1 193 ? -3.237 -15.659 -0.993 1.00 19.42 193 PHE A C 1
ATOM 1385 O O . PHE A 1 193 ? -3.897 -15.668 0.040 1.00 18.77 193 PHE A O 1
ATOM 1393 N N . GLY A 1 194 ? -3.855 -15.394 -2.132 1.00 17.70 194 GLY A N 1
ATOM 1394 C CA . GLY A 1 194 ? -5.207 -15.170 -2.289 1.00 17.99 194 GLY A CA 1
ATOM 1395 C C . GLY A 1 194 ? -5.757 -13.814 -1.911 1.00 16.62 194 GLY A C 1
ATOM 1396 O O . GLY A 1 194 ? -6.965 -13.595 -2.033 1.00 17.80 194 GLY A O 1
ATOM 1397 N N . ASN A 1 195 ? -4.884 -12.930 -1.459 1.00 16.58 195 ASN A N 1
ATOM 1398 C CA . ASN A 1 195 ? -5.320 -11.601 -1.151 1.00 17.40 195 ASN A CA 1
ATOM 1399 C C . ASN A 1 195 ? -5.667 -10.810 -2.397 1.00 19.09 195 ASN A C 1
ATOM 1400 O O . ASN A 1 195 ? -4.996 -10.970 -3.430 1.00 18.83 195 ASN A O 1
ATOM 1405 N N . ARG A 1 196 ? -6.604 -9.919 -2.331 1.00 18.60 196 ARG A N 1
ATOM 1406 C CA . ARG A 1 196 ? -6.999 -9.022 -3.416 1.00 19.73 196 ARG A CA 1
ATOM 1407 C C . ARG A 1 196 ? -6.661 -7.602 -3.093 1.00 21.36 196 ARG A C 1
ATOM 1408 O O . ARG A 1 196 ? -6.757 -7.162 -1.909 1.00 22.30 196 ARG A O 1
ATOM 1416 N N . TYR A 1 197 ? -6.341 -6.827 -4.082 1.00 21.23 197 TYR A N 1
ATOM 1417 C CA . TYR A 1 197 ? -5.956 -5.467 -3.948 1.00 22.75 197 TYR A CA 1
ATOM 1418 C C . TYR A 1 197 ? -6.600 -4.638 -5.027 1.00 25.17 197 TYR A C 1
ATOM 1419 O O . TYR A 1 197 ? -6.839 -5.093 -6.112 1.00 23.55 197 TYR A O 1
ATOM 1428 N N . PRO A 1 198 ? -6.877 -3.370 -4.700 1.00 23.93 198 PRO A N 1
ATOM 1429 C CA . PRO A 1 198 ? -7.544 -2.517 -5.671 1.00 23.85 198 PRO A CA 1
ATOM 1430 C C . PRO A 1 198 ? -6.598 -2.187 -6.804 1.00 24.55 198 PRO A C 1
ATOM 1431 O O . PRO A 1 198 ? -5.403 -2.131 -6.661 1.00 22.79 198 PRO A O 1
ATOM 1435 N N . SER A 1 199 ? -7.206 -1.836 -7.928 1.00 24.82 199 SER A N 1
ATOM 1436 C CA . SER A 1 199 ? -6.450 -1.510 -9.110 1.00 24.76 199 SER A CA 1
ATOM 1437 C C . SER A 1 199 ? -5.545 -0.314 -8.910 1.00 24.31 199 SER A C 1
ATOM 1438 O O . SER A 1 199 ? -4.480 -0.226 -9.531 1.00 25.99 199 SER A O 1
ATOM 1441 N N . SER A 1 200 ? -5.938 0.591 -8.019 1.00 24.80 200 SER A N 1
ATOM 1442 C CA . SER A 1 200 ? -5.186 1.774 -7.740 1.00 29.65 200 SER A CA 1
ATOM 1443 C C . SER A 1 200 ? -3.800 1.421 -7.198 1.00 27.23 200 SER A C 1
ATOM 1444 O O . SER A 1 200 ? -2.896 2.268 -7.208 1.00 27.07 200 SER A O 1
ATOM 1447 N N . THR A 1 201 ? -3.602 0.201 -6.631 1.00 21.76 201 THR A N 1
ATOM 1448 C CA . THR A 1 201 ? -2.340 -0.115 -6.121 1.00 22.99 201 THR A CA 1
ATOM 1449 C C . THR A 1 201 ? -1.277 -0.334 -7.212 1.00 21.75 201 THR A C 1
ATOM 1450 O O . THR A 1 201 ? -0.129 -0.212 -6.951 1.00 24.68 201 THR A O 1
ATOM 1454 N N . VAL A 1 202 ? -1.730 -0.654 -8.428 1.00 23.01 202 VAL A N 1
ATOM 1455 C CA . VAL A 1 202 ? -0.804 -0.690 -9.590 1.00 21.29 202 VAL A CA 1
ATOM 1456 C C . VAL A 1 202 ? -1.505 0.059 -10.716 1.00 22.18 202 VAL A C 1
ATOM 1457 O O . VAL A 1 202 ? -2.252 -0.516 -11.506 1.00 24.53 202 VAL A O 1
ATOM 1461 N N . PRO A 1 203 ? -1.310 1.346 -10.773 1.00 22.91 203 PRO A N 1
ATOM 1462 C CA . PRO A 1 203 ? -2.171 2.202 -11.621 1.00 25.46 203 PRO A CA 1
ATOM 1463 C C . PRO A 1 203 ? -2.002 1.983 -13.084 1.00 22.76 203 PRO A C 1
ATOM 1464 O O . PRO A 1 203 ? -0.966 1.379 -13.497 1.00 25.07 203 PRO A O 1
ATOM 1468 N N . GLN A 1 204 ? -2.951 2.368 -13.901 1.00 26.80 204 GLN A N 1
ATOM 1469 C CA . GLN A 1 204 ? -2.875 2.112 -15.335 1.00 27.10 204 GLN A CA 1
ATOM 1470 C C . GLN A 1 204 ? -1.591 2.480 -16.038 1.00 26.71 204 GLN 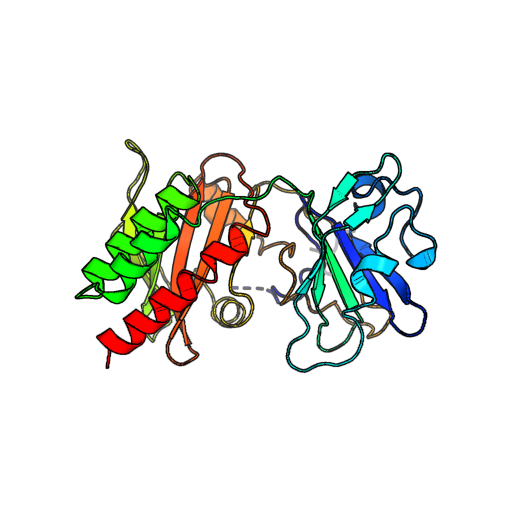A C 1
ATOM 1471 O O . GLN A 1 204 ? -1.080 1.750 -16.806 1.00 27.89 204 GLN A O 1
ATOM 1477 N N . MET A 1 205 ? -1.074 3.639 -15.746 1.00 28.13 205 MET A N 1
ATOM 1478 C CA . MET A 1 205 ? 0.188 4.081 -16.382 1.00 28.74 205 MET A CA 1
ATOM 1479 C C . MET A 1 205 ? 1.360 3.222 -16.006 1.00 27.51 205 MET A C 1
ATOM 1480 O O . MET A 1 205 ? 2.260 3.044 -16.789 1.00 26.27 205 MET A O 1
ATOM 1485 N N . ALA A 1 206 ? 1.396 2.701 -14.776 1.00 24.12 206 ALA A N 1
ATOM 1486 C CA . ALA A 1 206 ? 2.391 1.760 -14.387 1.00 23.97 206 ALA A CA 1
ATOM 1487 C C . ALA A 1 206 ? 2.175 0.461 -15.150 1.00 21.69 206 ALA A C 1
ATOM 1488 O O . ALA A 1 206 ? 3.161 -0.063 -15.705 1.00 22.32 206 ALA A O 1
ATOM 1490 N N A ARG A 1 207 ? 0.978 -0.091 -15.261 0.50 22.45 207 ARG A N 1
ATOM 1491 N N B ARG A 1 207 ? 0.973 -0.089 -15.259 0.50 22.37 207 ARG A N 1
ATOM 1492 C CA A ARG A 1 207 ? 0.787 -1.341 -15.961 0.50 25.15 207 ARG A CA 1
ATOM 1493 C CA B ARG A 1 207 ? 0.764 -1.346 -15.946 0.50 24.38 207 ARG A CA 1
ATOM 1494 C C A ARG A 1 207 ? 1.250 -1.198 -17.428 0.50 25.10 207 ARG A C 1
ATOM 1495 C C B ARG A 1 207 ? 1.221 -1.200 -17.424 0.50 24.67 207 ARG A C 1
ATOM 1496 O O A ARG A 1 207 ? 1.817 -2.123 -18.001 0.50 26.65 207 ARG A O 1
ATOM 1497 O O B ARG A 1 207 ? 1.802 -2.121 -17.995 0.50 26.53 207 ARG A O 1
ATOM 1512 N N A GLN A 1 208 ? 0.997 -0.036 -18.055 0.50 26.82 208 GLN A N 1
ATOM 1513 N N B GLN A 1 208 ? 0.975 -0.030 -18.048 0.50 26.77 208 GLN A N 1
ATOM 1514 C CA A GLN A 1 208 ? 1.376 0.195 -19.443 0.50 31.37 208 GLN A CA 1
ATOM 1515 C CA B GLN A 1 208 ? 1.342 0.214 -19.449 0.50 31.24 208 GLN A CA 1
ATOM 1516 C C A GLN A 1 208 ? 2.886 0.212 -19.583 0.50 28.81 208 GLN A C 1
ATOM 1517 C C B GLN A 1 208 ? 2.868 0.244 -19.598 0.50 27.84 208 GLN A C 1
ATOM 1518 O O A GLN A 1 208 ? 3.447 -0.418 -20.459 0.50 30.97 208 GLN A O 1
ATOM 1519 O O B GLN A 1 208 ? 3.424 -0.389 -20.474 0.50 31.24 208 GLN A O 1
ATOM 1530 N N . LEU A 1 209 ? 3.562 0.866 -18.643 1.00 23.46 209 LEU A N 1
ATOM 1531 C CA . LEU A 1 209 ? 4.999 0.867 -18.643 1.00 23.05 209 LEU A CA 1
ATOM 1532 C C . LEU A 1 209 ? 5.600 -0.559 -18.560 1.00 23.67 209 LEU A C 1
ATOM 1533 O O . LEU A 1 209 ? 6.616 -0.872 -19.136 1.00 25.99 209 LEU A O 1
ATOM 1538 N N . TYR A 1 210 ? 5.014 -1.391 -17.699 1.00 21.94 210 TYR A N 1
ATOM 1539 C CA . TYR A 1 210 ? 5.492 -2.715 -17.508 1.00 21.12 210 TYR A CA 1
ATOM 1540 C C . TYR A 1 210 ? 5.285 -3.656 -18.703 1.00 22.50 210 TYR A C 1
ATOM 1541 O O . TYR A 1 210 ? 5.885 -4.698 -18.801 1.00 21.86 210 TYR A O 1
ATOM 1550 N N . VAL A 1 211 ? 4.520 -3.188 -19.684 1.00 26.10 211 VAL A N 1
ATOM 1551 C CA . VAL A 1 211 ? 4.399 -3.994 -20.905 1.00 26.46 211 VAL A CA 1
ATOM 1552 C C . VAL A 1 211 ? 5.672 -3.723 -21.754 1.00 27.34 211 VAL A C 1
ATOM 1553 O O . VAL A 1 211 ? 6.118 -4.597 -22.477 1.00 30.87 211 VAL A O 1
ATOM 1557 N N A ARG A 1 212 ? 6.250 -2.546 -21.633 0.50 26.11 212 ARG A N 1
ATOM 1558 N N B ARG A 1 212 ? 6.245 -2.523 -21.653 0.50 25.96 212 ARG A N 1
ATOM 1559 C CA A ARG A 1 212 ? 7.439 -2.236 -22.360 0.50 31.95 212 ARG A CA 1
ATOM 1560 C CA B ARG A 1 212 ? 7.476 -2.166 -22.345 0.50 32.31 212 ARG A CA 1
ATOM 1561 C C A ARG A 1 212 ? 8.746 -2.546 -21.591 0.50 32.10 212 ARG A C 1
ATOM 1562 C C B ARG A 1 212 ? 8.750 -2.555 -21.586 0.50 32.19 212 ARG A C 1
ATOM 1563 O O A ARG A 1 212 ? 9.731 -2.987 -22.196 0.50 34.06 212 ARG A O 1
ATOM 1564 O O B ARG A 1 212 ? 9.718 -3.035 -22.187 0.50 33.97 212 ARG A O 1
ATOM 1579 N N . GLN A 1 213 ? 8.743 -2.356 -20.263 1.00 26.04 213 GLN A N 1
ATOM 1580 C CA . GLN A 1 213 ? 9.923 -2.523 -19.481 1.00 22.77 213 GLN A CA 1
ATOM 1581 C C . GLN A 1 213 ? 9.617 -3.704 -18.598 1.00 23.47 213 GLN A C 1
ATOM 1582 O O . GLN A 1 213 ? 8.911 -3.557 -17.599 1.00 22.43 213 GLN A O 1
ATOM 1588 N N . ARG A 1 214 ? 10.130 -4.850 -18.938 1.00 19.92 214 ARG A N 1
ATOM 1589 C CA . ARG A 1 214 ? 9.621 -6.134 -18.455 1.00 19.14 214 ARG A CA 1
ATOM 1590 C C . ARG A 1 214 ? 10.264 -6.579 -17.143 1.00 20.27 214 ARG A C 1
ATOM 1591 O O . ARG A 1 214 ? 9.774 -7.574 -16.563 1.00 22.81 214 ARG A O 1
ATOM 1599 N N A VAL A 1 215 ? 11.314 -5.946 -16.631 0.50 18.63 215 VAL A N 1
ATOM 1600 N N B VAL A 1 215 ? 11.324 -5.952 -16.645 0.50 18.82 215 VAL A N 1
ATOM 1601 C CA A VAL A 1 215 ? 11.870 -6.307 -15.308 0.50 18.41 215 VAL A CA 1
ATOM 1602 C CA B VAL A 1 215 ? 11.868 -6.290 -15.315 0.50 18.35 215 VAL A CA 1
ATOM 1603 C C A VAL A 1 215 ? 12.102 -4.998 -14.569 0.50 21.12 215 VAL A C 1
ATOM 1604 C C B VAL A 1 215 ? 12.098 -4.990 -14.571 0.50 20.97 215 VAL A C 1
ATOM 1605 O O A VAL A 1 215 ? 12.522 -4.009 -15.151 0.50 23.07 215 VAL A O 1
ATOM 1606 O O B VAL A 1 215 ? 12.522 -4.001 -15.148 0.50 22.84 215 VAL A O 1
ATOM 1613 N N . ARG A 1 216 ? 11.763 -5.019 -13.284 1.00 17.89 216 ARG A N 1
ATOM 1614 C CA . ARG A 1 216 ? 12.073 -3.917 -12.367 1.00 18.44 216 ARG A CA 1
ATOM 1615 C C . ARG A 1 216 ? 12.755 -4.420 -11.106 1.00 16.93 216 ARG A C 1
ATOM 1616 O O . ARG A 1 216 ? 12.287 -5.407 -10.548 1.00 18.27 216 ARG A O 1
ATOM 1624 N N . VAL A 1 217 ? 13.770 -3.741 -10.675 1.00 18.11 217 VAL A N 1
ATOM 1625 C CA . VAL A 1 217 ? 14.481 -4.087 -9.439 1.00 19.23 217 VAL A CA 1
ATOM 1626 C C . VAL A 1 217 ? 14.582 -2.887 -8.554 1.00 21.31 217 VAL A C 1
ATOM 1627 O O . VAL A 1 217 ? 15.072 -1.872 -8.935 1.00 22.15 217 VAL A O 1
ATOM 1631 N N . LEU A 1 218 ? 14.056 -3.036 -7.345 1.00 17.43 218 LEU A N 1
ATOM 1632 C CA . LEU A 1 218 ? 14.203 -2.045 -6.314 1.00 17.05 218 LEU A CA 1
ATOM 1633 C C . LEU A 1 218 ? 15.156 -2.634 -5.256 1.00 15.43 218 LEU A C 1
ATOM 1634 O O . LEU A 1 218 ? 14.794 -3.639 -4.582 1.00 17.67 218 LEU A O 1
ATOM 1639 N N . VAL A 1 219 ? 16.333 -2.118 -5.155 1.00 16.34 219 VAL A N 1
ATOM 1640 C CA . VAL A 1 219 ? 17.372 -2.690 -4.301 1.00 17.10 219 VAL A CA 1
ATOM 1641 C C . VAL A 1 219 ? 17.165 -2.417 -2.832 1.00 17.29 219 VAL A C 1
ATOM 1642 O O . VAL A 1 219 ? 17.411 -3.351 -2.027 1.00 17.58 219 VAL A O 1
ATOM 1646 N N . ASP A 1 220 ? 16.771 -1.251 -2.497 1.00 17.64 220 ASP A N 1
ATOM 1647 C CA . ASP A 1 220 ? 16.584 -0.846 -1.081 1.00 17.75 220 ASP A CA 1
ATOM 1648 C C . ASP A 1 220 ? 15.517 0.210 -1.057 1.00 19.09 220 ASP A C 1
ATOM 1649 O O . ASP A 1 220 ? 15.701 1.300 -1.560 1.00 19.24 220 ASP A O 1
ATOM 1654 N N A VAL A 1 221 ? 14.390 -0.107 -0.442 0.50 18.72 221 VAL A N 1
ATOM 1655 N N B VAL A 1 221 ? 14.388 -0.112 -0.444 0.50 18.72 221 VAL A N 1
ATOM 1656 C CA A VAL A 1 221 ? 13.251 0.760 -0.419 0.50 20.45 221 VAL A CA 1
ATOM 1657 C CA B VAL A 1 221 ? 13.244 0.752 -0.409 0.50 20.45 221 VAL A CA 1
ATOM 1658 C C A VAL A 1 221 ? 13.541 2.095 0.244 0.50 22.47 221 VAL A C 1
ATOM 1659 C C B VAL A 1 221 ? 13.551 2.096 0.232 0.50 22.47 221 VAL A C 1
ATOM 1660 O O A VAL A 1 221 ? 12.897 3.021 -0.031 0.50 23.68 221 VAL A O 1
ATOM 1661 O O B VAL A 1 221 ? 12.896 3.018 -0.032 0.50 23.68 221 VAL A O 1
ATOM 1668 N N . THR A 1 222 ? 14.516 2.161 1.122 1.00 21.77 222 THR A N 1
ATOM 1669 C CA . THR A 1 222 ? 14.917 3.376 1.809 1.00 24.66 222 THR A CA 1
ATOM 1670 C C . THR A 1 222 ? 15.944 4.255 1.124 1.00 25.04 222 THR A C 1
ATOM 1671 O O . THR A 1 222 ? 16.373 5.266 1.680 1.00 24.40 222 THR A O 1
ATOM 1675 N N . TYR A 1 223 ? 16.196 3.982 -0.166 1.00 21.61 223 TYR A N 1
ATOM 1676 C CA . TYR A 1 223 ? 17.210 4.729 -0.857 1.00 20.96 223 TYR A CA 1
ATOM 1677 C C . TYR A 1 223 ? 16.897 6.231 -0.964 1.00 20.59 223 TYR A C 1
ATOM 1678 O O . TYR A 1 223 ? 15.731 6.611 -1.031 1.00 21.91 223 TYR A O 1
ATOM 1687 N N . GLN A 1 224 ? 17.962 7.041 -1.086 1.00 22.18 224 GLN A N 1
ATOM 1688 C CA . GLN A 1 224 ? 17.828 8.447 -1.466 1.00 22.88 224 GLN A CA 1
ATOM 1689 C C . GLN A 1 224 ? 18.051 8.584 -3.033 1.00 21.10 224 GLN A C 1
ATOM 1690 O O . GLN A 1 224 ? 19.059 8.198 -3.551 1.00 21.81 224 GLN A O 1
ATOM 1696 N N . PRO A 1 225 ? 17.037 9.112 -3.697 1.00 20.44 225 PRO A N 1
ATOM 1697 C CA . PRO A 1 225 ? 17.153 9.257 -5.151 1.00 19.24 225 PRO A CA 1
ATOM 1698 C C . PRO A 1 225 ? 18.321 10.081 -5.531 1.00 19.00 225 PRO A C 1
ATOM 1699 O O . PRO A 1 225 ? 18.646 11.056 -4.877 1.00 21.61 225 PRO A O 1
ATOM 1703 N N . VAL A 1 226 ? 18.930 9.731 -6.664 1.00 18.87 226 VAL A N 1
ATOM 1704 C CA . VAL A 1 226 ? 20.092 10.439 -7.209 1.00 19.50 226 VAL A CA 1
ATOM 1705 C C . VAL A 1 226 ? 19.655 11.174 -8.442 1.00 18.72 226 VAL A C 1
ATOM 1706 O O . VAL A 1 226 ? 19.206 10.581 -9.414 1.00 19.11 226 VAL A O 1
ATOM 1710 N N . PRO A 1 227 ? 19.654 12.499 -8.391 1.00 18.56 227 PRO A N 1
ATOM 1711 C CA . PRO A 1 227 ? 19.092 13.312 -9.498 1.00 19.03 227 PRO A CA 1
ATOM 1712 C C . PRO A 1 227 ? 19.981 13.222 -10.756 1.00 17.73 227 PRO A C 1
ATOM 1713 O O . PRO A 1 227 ? 21.172 13.172 -10.660 1.00 18.69 227 PRO A O 1
ATOM 1717 N N . LEU A 1 228 ? 19.322 13.301 -11.928 1.00 19.22 228 LEU A N 1
ATOM 1718 C CA . LEU A 1 228 ? 20.080 13.597 -13.173 1.00 19.24 228 LEU A CA 1
ATOM 1719 C C . LEU A 1 228 ? 20.501 15.053 -13.194 1.00 18.57 228 LEU A C 1
ATOM 1720 O O . LEU A 1 228 ? 19.758 15.908 -12.733 1.00 20.68 228 LEU A O 1
ATOM 1725 N N . GLU A 1 229 ? 21.694 15.310 -13.704 1.00 18.42 229 GLU A N 1
ATOM 1726 C CA . GLU A 1 229 ? 22.250 16.627 -13.867 1.00 20.48 229 GLU A CA 1
ATOM 1727 C C . GLU A 1 229 ? 22.719 16.852 -15.304 1.00 21.17 229 GLU A C 1
ATOM 1728 O O . GLU A 1 229 ? 23.540 16.131 -15.776 1.00 22.01 229 GLU A O 1
ATOM 1734 N N . PRO A 1 230 ? 22.239 17.894 -15.963 1.00 19.44 230 PRO A N 1
ATOM 1735 C CA . PRO A 1 230 ? 21.053 18.682 -15.599 1.00 20.39 230 PRO A CA 1
ATOM 1736 C C . PRO A 1 230 ? 19.817 17.794 -15.592 1.00 22.09 230 PRO A C 1
ATOM 1737 O O . PRO A 1 230 ? 19.878 16.683 -16.092 1.00 21.53 230 PRO A O 1
ATOM 1741 N N . ARG A 1 231 ? 18.711 18.228 -14.990 1.00 22.43 231 ARG A N 1
ATOM 1742 C CA . ARG A 1 231 ? 17.523 17.424 -14.963 1.00 25.05 231 ARG A CA 1
ATOM 1743 C C . ARG A 1 231 ? 16.882 17.336 -16.359 1.00 22.43 231 ARG A C 1
ATOM 1744 O O . ARG A 1 231 ? 16.487 16.283 -16.828 1.00 23.92 231 ARG A O 1
ATOM 1752 N N . LEU A 1 232 ? 16.732 18.488 -16.991 1.00 21.88 232 LEU A N 1
ATOM 1753 C CA . LEU A 1 232 ? 16.099 18.562 -18.275 1.00 22.61 232 LEU A CA 1
ATOM 1754 C C . LEU A 1 232 ? 17.135 18.178 -19.364 1.00 20.01 232 LEU A C 1
ATOM 1755 O O . LEU A 1 232 ? 18.290 18.497 -19.288 1.00 20.87 232 LEU A O 1
ATOM 1760 N N . SER A 1 233 ? 16.656 17.441 -20.342 1.00 20.64 233 SER A N 1
ATOM 1761 C CA . SER A 1 233 ? 17.535 17.124 -21.483 1.00 20.27 233 SER A CA 1
ATOM 1762 C C . SER A 1 233 ? 17.977 18.392 -22.261 1.00 20.15 233 SER A C 1
ATOM 1763 O O . SER A 1 233 ? 17.142 19.141 -22.705 1.00 23.07 233 SER A O 1
ATOM 1766 N N . PRO A 1 234 ? 19.266 18.554 -22.435 1.00 20.07 234 PRO A N 1
ATOM 1767 C CA . PRO A 1 234 ? 19.740 19.648 -23.320 1.00 22.84 234 PRO A CA 1
ATOM 1768 C C . PRO A 1 234 ? 19.258 19.535 -24.718 1.00 23.25 234 PRO A C 1
ATOM 1769 O O . PRO A 1 234 ? 19.262 20.558 -25.448 1.00 23.71 234 PRO A O 1
ATOM 1773 N N . LEU A 1 235 ? 18.905 18.355 -25.153 1.00 21.21 235 LEU A N 1
ATOM 1774 C CA . LEU A 1 235 ? 18.460 18.170 -26.525 1.00 21.76 235 LEU A CA 1
ATOM 1775 C C . LEU A 1 235 ? 17.002 18.411 -26.754 1.00 22.77 235 LEU A C 1
ATOM 1776 O O . LEU A 1 235 ? 16.614 18.656 -27.932 1.00 29.37 235 LEU A O 1
ATOM 1781 N N . THR A 1 236 ? 16.174 18.389 -25.734 1.00 24.46 236 THR A N 1
ATOM 1782 C CA . THR A 1 236 ? 14.739 18.522 -25.906 1.00 26.27 236 THR A CA 1
ATOM 1783 C C . THR A 1 236 ? 14.110 19.639 -25.067 1.00 27.62 236 THR A C 1
ATOM 1784 O O . THR A 1 236 ? 12.986 20.069 -25.387 1.00 28.58 236 THR A O 1
ATOM 1788 N N . GLY A 1 237 ? 14.795 20.087 -24.016 1.00 22.31 237 GLY A N 1
ATOM 1789 C CA . GLY A 1 237 ? 14.275 21.002 -23.062 1.00 26.87 237 GLY A CA 1
ATOM 1790 C C . GLY A 1 237 ? 13.157 20.402 -22.230 1.00 29.85 237 GLY A C 1
ATOM 1791 O O . GLY A 1 237 ? 12.390 21.157 -21.667 1.00 35.08 237 GLY A O 1
ATOM 1792 N N A ARG A 1 238 ? 13.016 19.089 -22.189 0.50 28.01 238 ARG A N 1
ATOM 1793 N N B ARG A 1 238 ? 13.021 19.090 -22.182 0.50 28.00 238 ARG A N 1
ATOM 1794 C CA A ARG A 1 238 ? 11.941 18.446 -21.441 0.50 26.99 238 ARG A CA 1
ATOM 1795 C CA B ARG A 1 238 ? 11.947 18.450 -21.434 0.50 26.90 238 ARG A CA 1
ATOM 1796 C C A ARG A 1 238 ? 12.636 17.461 -20.506 0.50 22.38 238 ARG A C 1
ATOM 1797 C C B ARG A 1 238 ? 12.638 17.464 -20.502 0.50 22.23 238 ARG A C 1
ATOM 1798 O O A ARG A 1 238 ? 13.798 17.087 -20.678 0.50 23.55 238 ARG A O 1
ATOM 1799 O O B ARG A 1 238 ? 13.800 17.088 -20.676 0.50 23.38 238 ARG A O 1
ATOM 1814 N N . ASP A 1 239 ? 11.888 16.959 -19.541 1.00 23.32 239 ASP A N 1
ATOM 1815 C CA . ASP A 1 239 ? 12.366 15.842 -18.751 1.00 22.11 239 ASP A CA 1
ATOM 1816 C C . ASP A 1 239 ? 12.737 14.668 -19.630 1.00 21.02 239 ASP A C 1
ATOM 1817 O O . ASP A 1 239 ? 12.105 14.426 -20.650 1.00 21.55 239 ASP A O 1
ATOM 1822 N N . LEU A 1 240 ? 13.748 13.933 -19.266 1.00 21.57 240 LEU A N 1
ATOM 1823 C CA . LEU A 1 240 ? 14.185 12.752 -19.995 1.00 19.93 240 LEU A CA 1
ATOM 1824 C C . LEU A 1 240 ? 13.191 11.628 -19.887 1.00 18.64 240 LEU A C 1
ATOM 1825 O O . LEU A 1 240 ? 12.720 11.295 -18.791 1.00 20.14 240 LEU A O 1
ATOM 1830 N N . ASP A 1 241 ? 12.826 10.953 -20.974 1.00 19.39 241 ASP A N 1
ATOM 1831 C CA . ASP A 1 241 ? 11.961 9.804 -20.897 1.00 19.71 241 ASP A CA 1
ATOM 1832 C C . ASP A 1 241 ? 12.743 8.622 -20.393 1.00 20.08 241 ASP A C 1
ATOM 1833 O O . ASP A 1 241 ? 13.617 8.111 -21.087 1.00 19.09 241 ASP A O 1
ATOM 1838 N N . MET A 1 242 ? 12.433 8.238 -19.146 1.00 18.94 242 MET A N 1
ATOM 1839 C CA . MET A 1 242 ? 13.159 7.172 -18.472 1.00 18.65 242 MET A CA 1
ATOM 1840 C C . MET A 1 242 ? 12.421 5.844 -18.496 1.00 17.44 242 MET A C 1
ATOM 1841 O O . MET A 1 242 ? 12.749 4.942 -17.725 1.00 18.85 242 MET A O 1
ATOM 1846 N N . SER A 1 243 ? 11.433 5.680 -19.375 1.00 19.17 243 SER A N 1
ATOM 1847 C CA . SER A 1 243 ? 10.680 4.463 -19.472 1.00 19.51 243 SER A CA 1
ATOM 1848 C C . SER A 1 243 ? 11.540 3.231 -19.604 1.00 19.18 243 SER A C 1
ATOM 1849 O O . SER A 1 243 ? 11.226 2.188 -18.966 1.00 22.05 243 SER A O 1
ATOM 1852 N N . GLY A 1 244 ? 12.634 3.298 -20.366 1.00 19.14 244 GLY A N 1
ATOM 1853 C CA . GLY A 1 244 ? 13.464 2.159 -20.543 1.00 18.60 244 GLY A CA 1
ATOM 1854 C C . GLY A 1 244 ? 14.645 2.033 -19.636 1.00 17.12 244 GLY A C 1
ATOM 1855 O O . GLY A 1 244 ? 15.534 1.241 -19.872 1.00 19.42 244 GLY A O 1
ATOM 1856 N N . CYS A 1 245 ? 14.668 2.849 -18.566 1.00 17.94 245 CYS A N 1
ATOM 1857 C CA . CYS A 1 245 ? 15.808 2.898 -17.691 1.00 18.08 245 CYS A CA 1
ATOM 1858 C C . CYS A 1 245 ? 15.667 1.872 -16.523 1.00 17.75 245 CYS A C 1
ATOM 1859 O O . CYS A 1 245 ? 14.747 2.054 -15.706 1.00 18.37 245 CYS A O 1
ATOM 1862 N N A PHE A 1 246 ? 16.533 0.898 -16.373 0.50 17.22 246 PHE A N 1
ATOM 1863 N N B PHE A 1 246 ? 16.528 0.907 -16.396 0.50 17.18 246 PHE A N 1
ATOM 1864 C CA A PHE A 1 246 ? 16.402 -0.041 -15.287 0.50 16.84 246 PHE A CA 1
ATOM 1865 C CA B PHE A 1 246 ? 16.497 -0.051 -15.342 0.50 16.99 246 PHE A CA 1
ATOM 1866 C C A PHE A 1 246 ? 16.764 0.537 -13.916 0.50 18.42 246 PHE A C 1
ATOM 1867 C C B PHE A 1 246 ? 16.740 0.559 -13.946 0.50 17.39 246 PHE A C 1
ATOM 1868 O O A PHE A 1 246 ? 16.316 0.080 -12.884 0.50 18.52 246 PHE A O 1
ATOM 1869 O O B PHE A 1 246 ? 16.307 0.078 -12.918 0.50 19.09 246 PHE A O 1
ATOM 1884 N N . LEU A 1 247 ? 17.469 1.629 -13.901 1.00 16.25 247 LEU A N 1
ATOM 1885 C CA . LEU A 1 247 ? 17.855 2.344 -12.670 1.00 15.90 247 LEU A CA 1
ATOM 1886 C C . LEU A 1 247 ? 16.828 3.347 -12.242 1.00 14.09 247 LEU A C 1
ATOM 1887 O O . LEU A 1 247 ? 17.031 4.029 -11.204 1.00 16.76 247 LEU A O 1
ATOM 1892 N N . ARG A 1 248 ? 15.769 3.574 -12.980 1.00 16.52 248 ARG A N 1
ATOM 1893 C CA . ARG A 1 248 ? 14.800 4.633 -12.751 1.00 17.12 248 ARG A CA 1
ATOM 1894 C C . ARG A 1 248 ? 14.364 4.640 -11.254 1.00 16.62 248 ARG A C 1
ATOM 1895 O O . ARG A 1 248 ? 14.000 3.590 -10.729 1.00 17.07 248 ARG A O 1
ATOM 1903 N N A SER A 1 249 ? 14.260 5.792 -10.604 0.50 16.75 249 SER A N 1
ATOM 1904 N N B SER A 1 249 ? 14.266 5.791 -10.586 0.50 16.99 249 SER A N 1
ATOM 1905 C CA A SER A 1 249 ? 13.718 5.892 -9.248 0.50 18.36 249 SER A CA 1
ATOM 1906 C CA B SER A 1 249 ? 13.630 5.867 -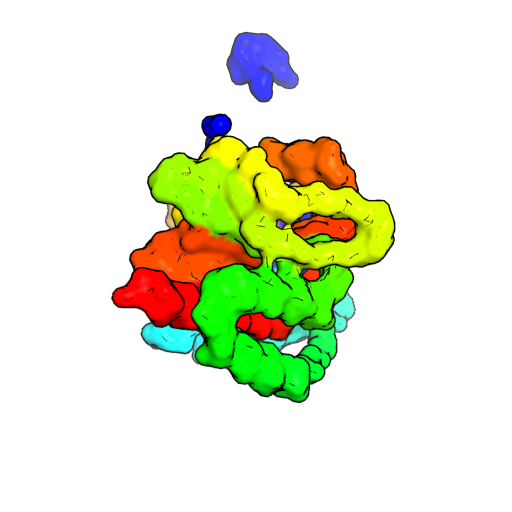9.264 0.50 17.38 249 SER A CA 1
ATOM 1907 C C A SER A 1 249 ? 12.236 5.643 -9.343 0.50 18.85 249 SER A C 1
ATOM 1908 C C B SER A 1 249 ? 12.206 5.551 -9.398 0.50 20.22 249 SER A C 1
ATOM 1909 O O A SER A 1 249 ? 11.566 5.984 -10.287 0.50 23.95 249 SER A O 1
ATOM 1910 O O B SER A 1 249 ? 11.520 5.949 -10.302 0.50 23.15 249 SER A O 1
ATOM 1915 N N . MET A 1 250 ? 11.671 4.996 -8.352 1.00 19.54 250 MET A N 1
ATOM 1916 C CA . MET A 1 250 ? 10.297 4.566 -8.304 1.00 19.79 250 MET A CA 1
ATOM 1917 C C . MET A 1 250 ? 9.382 5.509 -7.511 1.00 19.03 250 MET A C 1
ATOM 1918 O O . MET A 1 250 ? 9.825 6.330 -6.749 1.00 23.68 250 MET A O 1
ATOM 1923 N N . SER A 1 251 ? 8.103 5.449 -7.799 1.00 20.81 251 SER A N 1
ATOM 1924 C CA . SER A 1 251 ? 7.147 6.310 -7.172 1.00 23.59 251 SER A CA 1
ATOM 1925 C C . SER A 1 251 ? 7.190 6.269 -5.646 1.00 24.43 251 SER A C 1
ATOM 1926 O O . SER A 1 251 ? 7.083 5.220 -5.061 1.00 23.48 251 SER A O 1
ATOM 1929 N N . PRO A 1 252 ? 7.274 7.452 -5.023 1.00 25.00 252 PRO A N 1
ATOM 1930 C CA . PRO A 1 252 ? 7.249 7.564 -3.573 1.00 28.51 252 PRO A CA 1
ATOM 1931 C C . PRO A 1 252 ? 5.988 6.954 -2.975 1.00 25.42 252 PRO A C 1
ATOM 1932 O O . PRO A 1 252 ? 6.081 6.369 -1.886 1.00 24.84 252 PRO A O 1
ATOM 1936 N N B CYS A 1 253 ? 4.883 6.973 -3.667 0.50 25.74 253 CYS A N 1
ATOM 1937 N N C CYS A 1 253 ? 4.839 6.962 -3.622 0.50 25.74 253 CYS A N 1
ATOM 1938 C CA B CYS A 1 253 ? 3.691 6.415 -3.110 0.50 27.15 253 CYS A CA 1
ATOM 1939 C CA C CYS A 1 253 ? 3.648 6.326 -3.098 0.50 27.15 253 CYS A CA 1
ATOM 1940 C C B CYS A 1 253 ? 3.826 4.884 -2.996 0.50 23.42 253 CYS A C 1
ATOM 1941 C C C CYS A 1 253 ? 3.882 4.846 -2.960 0.50 23.42 253 CYS A C 1
ATOM 1942 O O B CYS A 1 253 ? 3.406 4.255 -2.028 0.50 24.46 253 CYS A O 1
ATOM 1943 O O C CYS A 1 253 ? 3.473 4.211 -2.038 0.50 24.46 253 CYS A O 1
ATOM 1948 N N . HIS A 1 254 ? 4.442 4.286 -4.008 1.00 22.08 254 HIS A N 1
ATOM 1949 C CA . HIS A 1 254 ? 4.713 2.861 -4.009 1.00 20.51 254 HIS A CA 1
ATOM 1950 C C . HIS A 1 254 ? 5.761 2.500 -2.942 1.00 19.82 254 HIS A C 1
ATOM 1951 O O . HIS A 1 254 ? 5.614 1.484 -2.256 1.00 21.26 254 HIS A O 1
ATOM 1958 N N . LEU A 1 255 ? 6.815 3.263 -2.822 1.00 20.84 255 LEU A N 1
ATOM 1959 C CA . LEU A 1 255 ? 7.803 2.999 -1.753 1.00 21.71 255 LEU A CA 1
ATOM 1960 C C . LEU A 1 255 ? 7.187 3.032 -0.362 1.00 23.00 255 LEU A C 1
ATOM 1961 O O . LEU A 1 255 ? 7.513 2.191 0.434 1.00 23.86 255 LEU A O 1
ATOM 1966 N N . GLN A 1 256 ? 6.281 3.938 -0.145 1.00 23.39 256 GLN A N 1
ATOM 1967 C CA . GLN A 1 256 ? 5.606 4.012 1.161 1.00 23.96 256 GLN A CA 1
ATOM 1968 C C . GLN A 1 256 ? 4.791 2.742 1.422 1.00 25.26 256 GLN A C 1
ATOM 1969 O O . GLN A 1 256 ? 4.725 2.176 2.533 1.00 27.00 256 GLN A O 1
ATOM 1975 N N . PHE A 1 257 ? 4.088 2.271 0.401 1.00 24.32 257 PHE A N 1
ATOM 1976 C CA . PHE A 1 257 ? 3.358 1.023 0.442 1.00 23.38 257 PHE A CA 1
ATOM 1977 C C . PHE A 1 257 ? 4.240 -0.134 0.899 1.00 23.61 257 PHE A C 1
ATOM 1978 O O . PHE A 1 257 ? 3.865 -0.936 1.735 1.00 23.40 257 PHE A O 1
ATOM 1986 N N . LEU A 1 258 ? 5.408 -0.257 0.305 1.00 21.59 258 LEU A N 1
ATOM 1987 C CA . LEU A 1 258 ? 6.279 -1.324 0.633 1.00 21.72 258 LEU A CA 1
ATOM 1988 C C . LEU A 1 258 ? 6.833 -1.134 2.076 1.00 22.16 258 LEU A C 1
ATOM 1989 O O . LEU A 1 258 ? 6.950 -2.089 2.785 1.00 22.39 258 LEU A O 1
ATOM 1994 N N . LYS A 1 259 ? 7.170 0.084 2.451 1.00 21.79 259 LYS A N 1
ATOM 1995 C CA . LYS A 1 259 ? 7.633 0.366 3.812 1.00 24.26 259 LYS A CA 1
ATOM 1996 C C . LYS A 1 259 ? 6.590 -0.021 4.823 1.00 25.87 259 LYS A C 1
ATOM 1997 O O . LYS A 1 259 ? 6.959 -0.614 5.866 1.00 29.17 259 LYS A O 1
ATOM 2003 N N . ASP A 1 260 ? 5.346 0.278 4.544 1.00 27.53 260 ASP A N 1
ATOM 2004 C CA . ASP A 1 260 ? 4.266 -0.066 5.496 1.00 29.11 260 ASP A CA 1
ATOM 2005 C C . ASP A 1 260 ? 4.129 -1.594 5.591 1.00 31.98 260 ASP A C 1
ATOM 2006 O O . ASP A 1 260 ? 3.575 -2.131 6.556 1.00 37.00 260 ASP A O 1
ATOM 2011 N N . MET A 1 261 ? 4.540 -2.359 4.591 1.00 32.83 261 MET A N 1
ATOM 2012 C CA . MET A 1 261 ? 4.609 -3.830 4.753 1.00 27.22 261 MET A CA 1
ATOM 2013 C C . MET A 1 261 ? 5.918 -4.375 5.325 1.00 27.75 261 MET A C 1
ATOM 2014 O O . MET A 1 261 ? 6.064 -5.614 5.449 1.00 33.30 261 MET A O 1
ATOM 2019 N N . GLY A 1 262 ? 6.906 -3.524 5.552 1.00 26.08 262 GLY A N 1
ATOM 2020 C CA . GLY A 1 262 ? 8.207 -3.971 5.993 1.00 27.25 262 GLY A CA 1
ATOM 2021 C C . GLY A 1 262 ? 9.112 -4.609 4.965 1.00 23.28 262 GLY A C 1
ATOM 2022 O O . GLY A 1 262 ? 10.133 -5.184 5.304 1.00 26.42 262 GLY A O 1
ATOM 2023 N N . VAL A 1 263 ? 8.734 -4.453 3.652 1.00 20.99 263 VAL A N 1
ATOM 2024 C CA . VAL A 1 263 ? 9.530 -5.081 2.609 1.00 19.76 263 VAL A CA 1
ATOM 2025 C C . VAL A 1 263 ? 10.746 -4.186 2.320 1.00 19.52 263 VAL A C 1
ATOM 2026 O O . VAL A 1 263 ? 10.591 -2.948 2.336 1.00 21.83 263 VAL A O 1
ATOM 2030 N N A ARG A 1 264 ? 11.934 -4.710 2.090 0.50 19.57 264 ARG A N 1
ATOM 2031 N N B ARG A 1 264 ? 11.946 -4.707 2.112 0.50 19.67 264 ARG A N 1
ATOM 2032 C CA A ARG A 1 264 ? 13.118 -3.883 1.934 0.50 21.21 264 ARG A CA 1
ATOM 2033 C CA B ARG A 1 264 ? 13.091 -3.830 1.906 0.50 20.59 264 ARG A CA 1
ATOM 2034 C C A ARG A 1 264 ? 13.585 -3.783 0.471 0.50 21.59 264 ARG A C 1
ATOM 2035 C C B ARG A 1 264 ? 13.576 -3.771 0.456 0.50 21.46 264 ARG A C 1
ATOM 2036 O O A ARG A 1 264 ? 14.235 -2.855 0.100 0.50 23.84 264 ARG A O 1
ATOM 2037 O O B ARG A 1 264 ? 14.241 -2.854 0.083 0.50 23.94 264 ARG A O 1
ATOM 2052 N N . ALA A 1 265 ? 13.219 -4.771 -0.324 1.00 18.63 265 ALA A N 1
ATOM 2053 C CA . ALA A 1 265 ? 13.682 -4.920 -1.716 1.00 18.45 265 ALA A CA 1
ATOM 2054 C C . ALA A 1 265 ? 12.695 -5.711 -2.515 1.00 16.90 265 ALA A C 1
ATOM 2055 O O . ALA A 1 265 ? 11.998 -6.561 -1.996 1.00 17.57 265 ALA A O 1
ATOM 2057 N N . THR A 1 266 ? 12.608 -5.420 -3.837 1.00 17.04 266 THR A N 1
ATOM 2058 C CA . THR A 1 266 ? 11.646 -6.112 -4.702 1.00 17.83 266 THR A CA 1
ATOM 2059 C C . THR A 1 266 ? 12.271 -6.408 -6.095 1.00 17.21 266 THR A C 1
ATOM 2060 O O . THR A 1 266 ? 13.132 -5.694 -6.566 1.00 17.34 266 THR A O 1
ATOM 2064 N N . LEU A 1 267 ? 11.784 -7.448 -6.718 1.00 16.99 267 LEU A N 1
ATOM 2065 C CA . LEU A 1 267 ? 12.015 -7.790 -8.165 1.00 16.69 267 LEU A CA 1
ATOM 2066 C C . LEU A 1 267 ? 10.688 -8.090 -8.733 1.00 17.52 267 LEU A C 1
ATOM 2067 O O . LEU A 1 267 ? 9.893 -8.817 -8.132 1.00 19.23 267 LEU A O 1
ATOM 2072 N N . ALA A 1 268 ? 10.351 -7.494 -9.889 1.00 16.55 268 ALA A N 1
ATOM 2073 C CA . ALA A 1 268 ? 9.101 -7.768 -10.537 1.00 17.24 268 ALA A CA 1
ATOM 2074 C C . ALA A 1 268 ? 9.394 -8.042 -12.026 1.00 16.55 268 ALA A C 1
ATOM 2075 O O . ALA A 1 268 ? 10.222 -7.365 -12.646 1.00 18.12 268 ALA A O 1
ATOM 2077 N N . VAL A 1 269 ? 8.723 -8.996 -12.567 1.00 16.47 269 VAL A N 1
ATOM 2078 C CA . VAL A 1 269 ? 8.893 -9.425 -13.963 1.00 17.27 269 VAL A CA 1
ATOM 2079 C C . VAL A 1 269 ? 7.522 -9.533 -14.626 1.00 17.55 269 VAL A C 1
ATOM 2080 O O . VAL A 1 269 ? 6.607 -10.148 -14.095 1.00 17.78 269 VAL A O 1
ATOM 2084 N N . SER A 1 270 ? 7.360 -8.846 -15.751 1.00 18.46 270 SER A N 1
ATOM 2085 C CA . SER A 1 270 ? 6.081 -8.798 -16.413 1.00 16.79 270 SER A CA 1
ATOM 2086 C C . SER A 1 270 ? 5.683 -10.100 -17.117 1.00 18.50 270 SER A C 1
ATOM 2087 O O . SER A 1 270 ? 6.548 -10.738 -17.732 1.00 19.19 270 SER A O 1
ATOM 2090 N N . LEU A 1 271 ? 4.411 -10.449 -17.065 1.00 17.19 271 LEU A N 1
ATOM 2091 C CA . LEU A 1 271 ? 3.833 -11.506 -17.856 1.00 19.40 271 LEU A CA 1
ATOM 2092 C C . LEU A 1 271 ? 2.862 -10.877 -18.844 1.00 21.17 271 LEU A C 1
ATOM 2093 O O . LEU A 1 271 ? 1.824 -10.398 -18.489 1.00 19.43 271 LEU A O 1
ATOM 2098 N N . VAL A 1 272 ? 3.283 -10.934 -20.108 1.00 20.98 272 VAL A N 1
ATOM 2099 C CA . VAL A 1 272 ? 2.526 -10.195 -21.161 1.00 22.22 272 VAL A CA 1
ATOM 2100 C C . VAL A 1 272 ? 1.908 -11.206 -22.109 1.00 22.92 272 VAL A C 1
ATOM 2101 O O . VAL A 1 272 ? 2.598 -12.031 -22.656 1.00 24.93 272 VAL A O 1
ATOM 2105 N N . VAL A 1 273 ? 0.600 -11.185 -22.169 1.00 23.12 273 VAL A N 1
ATOM 2106 C CA . VAL A 1 273 ? -0.196 -12.164 -22.879 1.00 24.61 273 VAL A CA 1
ATOM 2107 C C . VAL A 1 273 ? -1.122 -11.384 -23.818 1.00 28.23 273 VAL A C 1
ATOM 2108 O O . VAL A 1 273 ? -1.842 -10.524 -23.411 1.00 27.55 273 VAL A O 1
ATOM 2112 N N . GLY A 1 274 ? -1.053 -11.669 -25.123 1.00 32.66 274 GLY A N 1
ATOM 2113 C CA . GLY A 1 274 ? -1.880 -10.962 -26.117 1.00 35.90 274 GLY A CA 1
ATOM 2114 C C . GLY A 1 274 ? -1.583 -9.496 -26.047 1.00 33.95 274 GLY A C 1
ATOM 2115 O O . GLY A 1 274 ? -2.521 -8.657 -26.323 1.00 39.61 274 GLY A O 1
ATOM 2116 N N . GLY A 1 275 ? -0.333 -9.121 -25.756 1.00 32.81 275 GLY A N 1
ATOM 2117 C CA . GLY A 1 275 ? 0.007 -7.702 -25.741 1.00 31.88 275 GLY A CA 1
ATOM 2118 C C . GLY A 1 275 ? -0.529 -6.970 -24.509 1.00 33.68 275 GLY A C 1
ATOM 2119 O O . GLY A 1 275 ? -0.332 -5.773 -24.440 1.00 35.34 275 GLY A O 1
ATOM 2120 N N . LYS A 1 276 ? -1.147 -7.663 -23.516 1.00 27.98 276 LYS A N 1
ATOM 2121 C CA . LYS A 1 276 ? -1.689 -6.989 -22.398 1.00 30.06 276 LYS A CA 1
ATOM 2122 C C . LYS A 1 276 ? -0.893 -7.523 -21.166 1.00 25.88 276 LYS A C 1
ATOM 2123 O O . LYS A 1 276 ? -0.384 -8.611 -21.168 1.00 23.48 276 LYS A O 1
ATOM 2129 N N . LEU A 1 277 ? -0.878 -6.734 -20.093 1.00 23.62 277 LEU A N 1
ATOM 2130 C CA . LEU A 1 277 ? -0.251 -7.138 -18.831 1.00 20.32 277 LEU A CA 1
ATOM 2131 C C . LEU A 1 277 ? -1.163 -8.097 -18.078 1.00 21.03 277 LEU A C 1
ATOM 2132 O O . LEU A 1 277 ? -2.116 -7.696 -17.398 1.00 22.93 277 LEU A O 1
ATOM 2137 N N . TRP A 1 278 ? -0.887 -9.372 -18.169 1.00 19.25 278 TRP A N 1
ATOM 2138 C CA . TRP A 1 278 ? -1.685 -10.399 -17.560 1.00 20.03 278 TRP A CA 1
ATOM 2139 C C . TRP A 1 278 ? -1.399 -10.471 -16.030 1.00 18.45 278 TRP A C 1
ATOM 2140 O O . TRP A 1 278 ? -2.308 -10.769 -15.285 1.00 18.30 278 TRP A O 1
ATOM 2151 N N . GLY A 1 279 ? -0.158 -10.236 -15.669 1.00 17.41 279 GLY A N 1
ATOM 2152 C CA . GLY A 1 279 ? 0.264 -10.394 -14.302 1.00 14.78 279 GLY A CA 1
ATOM 2153 C C . GLY A 1 279 ? 1.677 -10.019 -14.161 1.00 16.34 279 GLY A C 1
ATOM 2154 O O . GLY A 1 279 ? 2.364 -9.610 -15.139 1.00 17.33 279 GLY A O 1
ATOM 2155 N N . LEU A 1 280 ? 2.201 -10.181 -12.940 1.00 16.45 280 LEU A N 1
ATOM 2156 C CA . LEU A 1 280 ? 3.553 -9.980 -12.585 1.00 15.63 280 LEU A CA 1
ATOM 2157 C C . LEU A 1 280 ? 4.101 -11.133 -11.757 1.00 15.11 280 LEU A C 1
ATOM 2158 O O . LEU A 1 280 ? 3.342 -11.653 -10.915 1.00 17.10 280 LEU A O 1
ATOM 2163 N N . VAL A 1 281 ? 5.326 -11.495 -11.917 1.00 16.04 281 VAL A N 1
ATOM 2164 C CA . VAL A 1 281 ? 6.027 -12.270 -10.894 1.00 15.28 281 VAL A CA 1
ATOM 2165 C C . VAL A 1 281 ? 6.627 -11.239 -9.971 1.00 17.26 281 VAL A C 1
ATOM 2166 O O . VAL A 1 281 ? 7.391 -10.389 -10.416 1.00 18.20 281 VAL A O 1
ATOM 2170 N N . VAL A 1 282 ? 6.208 -11.272 -8.674 1.00 16.44 282 VAL A N 1
ATOM 2171 C CA . VAL A 1 282 ? 6.631 -10.267 -7.725 1.00 17.63 282 VAL A CA 1
ATOM 2172 C C . VAL A 1 282 ? 7.429 -10.910 -6.582 1.00 16.13 282 VAL A C 1
ATOM 2173 O O . VAL A 1 282 ? 6.895 -11.854 -5.974 1.00 17.18 282 VAL A O 1
ATOM 2177 N N . CYS A 1 283 ? 8.629 -10.459 -6.345 1.00 16.87 283 CYS A N 1
ATOM 2178 C CA . CYS A 1 283 ? 9.465 -10.993 -5.304 1.00 16.85 283 CYS A CA 1
ATOM 2179 C C . CYS A 1 283 ? 9.789 -9.949 -4.268 1.00 19.86 283 CYS A C 1
ATOM 2180 O O . CYS A 1 283 ? 10.060 -8.808 -4.604 1.00 19.16 283 CYS A O 1
ATOM 2183 N N . HIS A 1 284 ? 9.703 -10.355 -3.003 1.00 17.45 284 HIS A N 1
ATOM 2184 C CA . HIS A 1 284 ? 10.045 -9.528 -1.849 1.00 16.80 284 HIS A CA 1
ATOM 2185 C C . HIS A 1 284 ? 11.238 -10.054 -1.092 1.00 15.31 284 HIS A C 1
ATOM 2186 O O . HIS A 1 284 ? 11.366 -11.197 -0.912 1.00 16.85 284 HIS A O 1
ATOM 2193 N N . HIS A 1 285 ? 12.036 -9.150 -0.601 1.00 16.51 285 HIS A N 1
ATOM 2194 C CA . HIS A 1 285 ? 13.109 -9.516 0.356 1.00 16.09 285 HIS A CA 1
ATOM 2195 C C . HIS A 1 285 ? 13.072 -8.589 1.505 1.00 18.39 285 HIS A C 1
ATOM 2196 O O . HIS A 1 285 ? 12.668 -7.468 1.420 1.00 17.72 285 HIS A O 1
ATOM 2203 N N . TYR A 1 286 ? 13.521 -9.137 2.663 1.00 18.33 286 TYR A N 1
ATOM 2204 C CA . TYR A 1 286 ? 13.486 -8.361 3.931 1.00 18.23 286 TYR A CA 1
ATOM 2205 C C . TYR A 1 286 ? 14.829 -7.751 4.246 1.00 22.26 286 TYR A C 1
ATOM 2206 O O . TYR A 1 286 ? 15.040 -7.201 5.351 1.00 24.25 286 TYR A O 1
ATOM 2215 N N . LEU A 1 287 ? 15.791 -7.871 3.329 1.00 19.85 287 LEU A N 1
ATOM 2216 C CA . LEU A 1 287 ? 17.039 -7.118 3.329 1.00 19.49 287 LEU A CA 1
ATOM 2217 C C . LEU A 1 287 ? 17.250 -6.624 1.872 1.00 18.89 287 LEU A C 1
ATOM 2218 O O . LEU A 1 287 ? 16.612 -7.152 0.971 1.00 19.49 287 LEU A O 1
ATOM 2223 N N . PRO A 1 288 ? 18.068 -5.623 1.743 1.00 16.46 288 PRO A N 1
ATOM 2224 C CA . PRO A 1 288 ? 18.356 -5.115 0.390 1.00 17.61 288 PRO A CA 1
ATOM 2225 C C . PRO A 1 288 ? 18.873 -6.229 -0.482 1.00 17.91 288 PRO A C 1
ATOM 2226 O O . PRO A 1 288 ? 19.533 -7.176 -0.005 1.00 18.18 288 PRO A O 1
ATOM 2230 N N . ARG A 1 289 ? 18.511 -6.162 -1.776 1.00 17.24 289 ARG A N 1
ATOM 2231 C CA . ARG A 1 289 ? 18.876 -7.257 -2.694 1.00 16.62 289 ARG A CA 1
ATOM 2232 C C . ARG A 1 289 ? 19.008 -6.708 -4.109 1.00 16.90 289 ARG A C 1
ATOM 2233 O O . ARG A 1 289 ? 18.149 -5.986 -4.546 1.00 16.77 289 ARG A O 1
ATOM 2241 N N . PHE A 1 290 ? 20.036 -7.167 -4.793 1.00 18.73 290 PHE A N 1
ATOM 2242 C CA . PHE A 1 290 ? 20.207 -6.812 -6.247 1.00 21.12 290 PHE A CA 1
ATOM 2243 C C . PHE A 1 290 ? 20.497 -8.064 -7.043 1.00 19.97 290 PHE A C 1
ATOM 2244 O O . PHE A 1 290 ? 21.155 -8.921 -6.559 1.00 23.39 290 PHE A O 1
ATOM 2252 N N . ILE A 1 291 ? 19.853 -8.195 -8.212 1.00 21.26 291 ILE A N 1
ATOM 2253 C CA . ILE A 1 291 ? 20.197 -9.231 -9.121 1.00 19.67 291 ILE A CA 1
ATOM 2254 C C . ILE A 1 291 ? 20.774 -8.589 -10.374 1.00 18.91 291 ILE A C 1
ATOM 2255 O O . ILE A 1 291 ? 20.202 -7.643 -10.889 1.00 19.67 291 ILE A O 1
ATOM 2260 N N . ARG A 1 292 ? 21.898 -9.111 -10.834 1.00 20.23 292 ARG A N 1
ATOM 2261 C CA . ARG A 1 292 ? 22.645 -8.507 -11.944 1.00 20.83 292 ARG A CA 1
ATOM 2262 C C . ARG A 1 292 ? 22.047 -8.858 -13.294 1.00 19.83 292 ARG A C 1
ATOM 2263 O O . ARG A 1 292 ? 21.142 -9.651 -13.409 1.00 19.48 292 ARG A O 1
ATOM 2271 N N . PHE A 1 293 ? 22.608 -8.202 -14.319 1.00 23.85 293 PHE A N 1
ATOM 2272 C CA . PHE A 1 293 ? 22.042 -8.294 -15.638 1.00 22.71 293 PHE A CA 1
ATOM 2273 C C . PHE A 1 293 ? 21.844 -9.756 -16.094 1.00 19.71 293 PHE A C 1
ATOM 2274 O O . PHE A 1 293 ? 20.806 -10.054 -16.600 1.00 19.50 293 PHE A O 1
ATOM 2282 N N A GLU A 1 294 ? 22.799 -10.664 -15.937 0.50 22.67 294 GLU A N 1
ATOM 2283 N N B GLU A 1 294 ? 22.803 -10.644 -15.930 0.50 22.54 294 GLU A N 1
ATOM 2284 C CA A GLU A 1 294 ? 22.643 -12.018 -16.508 0.50 20.78 294 GLU A CA 1
ATOM 2285 C CA B GLU A 1 294 ? 22.705 -11.994 -16.482 0.50 21.06 294 GLU A CA 1
ATOM 2286 C C A GLU A 1 294 ? 21.440 -12.742 -15.924 0.50 21.32 294 GLU A C 1
ATOM 2287 C C B GLU A 1 294 ? 21.475 -12.744 -15.917 0.50 21.31 294 GLU A C 1
ATOM 2288 O O A GLU A 1 294 ? 20.680 -13.387 -16.613 0.50 21.68 294 GLU A O 1
ATOM 2289 O O B GLU A 1 294 ? 20.709 -13.379 -16.617 0.50 21.79 294 GLU A O 1
ATOM 2300 N N . LEU A 1 295 ? 21.246 -12.579 -14.623 1.00 22.49 295 LEU A N 1
ATOM 2301 C CA . LEU A 1 295 ? 20.135 -13.241 -13.952 1.00 22.29 295 LEU A CA 1
ATOM 2302 C C . LEU A 1 295 ? 18.802 -12.555 -14.285 1.00 21.32 295 LEU A C 1
ATOM 2303 O O . LEU A 1 295 ? 17.797 -13.217 -14.442 1.00 21.41 295 LEU A O 1
ATOM 2308 N N . ARG A 1 296 ? 18.804 -11.214 -14.453 1.00 20.33 296 ARG A N 1
ATOM 2309 C CA . ARG A 1 296 ? 17.617 -10.548 -14.924 1.00 21.84 296 ARG A CA 1
ATOM 2310 C C . ARG A 1 296 ? 17.241 -11.065 -16.305 1.00 21.91 296 ARG A C 1
ATOM 2311 O O . ARG A 1 296 ? 16.073 -11.199 -16.617 1.00 20.57 296 ARG A O 1
ATOM 2319 N N . ALA A 1 297 ? 18.239 -11.286 -17.179 1.00 22.57 297 ALA A N 1
ATOM 2320 C CA . ALA A 1 297 ? 17.969 -11.767 -18.502 1.00 22.22 297 ALA A CA 1
ATOM 2321 C C . ALA A 1 297 ? 17.326 -13.126 -18.471 1.00 20.61 297 ALA A C 1
ATOM 2322 O O . ALA A 1 297 ? 16.443 -13.448 -19.274 1.00 21.60 297 ALA A O 1
ATOM 2324 N N . ILE A 1 298 ? 17.797 -13.981 -17.571 1.00 22.00 298 ILE A N 1
ATOM 2325 C CA . ILE A 1 298 ? 17.159 -15.292 -17.383 1.00 21.75 298 ILE A CA 1
ATOM 2326 C C . ILE A 1 298 ? 15.729 -15.141 -16.908 1.00 19.82 298 ILE A C 1
ATOM 2327 O O . ILE A 1 298 ? 14.856 -15.838 -17.395 1.00 20.89 298 ILE A O 1
ATOM 2332 N N . CYS A 1 299 ? 15.455 -14.229 -15.984 1.00 20.36 299 CYS A N 1
ATOM 2333 C CA . CYS A 1 299 ? 14.090 -14.047 -15.516 1.00 20.65 299 CYS A CA 1
ATOM 2334 C C . CYS A 1 299 ? 13.184 -13.637 -16.648 1.00 19.80 299 CYS A C 1
ATOM 2335 O O . CYS A 1 299 ? 12.082 -14.075 -16.723 1.00 19.65 299 CYS A O 1
ATOM 2338 N N . LYS A 1 300 ? 13.675 -12.719 -17.504 1.00 19.29 300 LYS A N 1
ATOM 2339 C CA . LYS A 1 300 ? 12.910 -12.310 -18.632 1.00 19.62 300 LYS A CA 1
ATOM 2340 C C . LYS A 1 300 ? 12.659 -13.483 -19.606 1.00 20.57 300 LYS A C 1
ATOM 2341 O O . LYS A 1 300 ? 11.574 -13.594 -20.089 1.00 20.62 300 LYS A O 1
ATOM 2347 N N A ARG A 1 301 ? 13.637 -14.351 -19.867 0.60 21.38 301 ARG A N 1
ATOM 2348 N N B ARG A 1 301 ? 13.647 -14.337 -19.876 0.40 19.26 301 ARG A N 1
ATOM 2349 C CA A ARG A 1 301 ? 13.437 -15.466 -20.757 0.60 21.09 301 ARG A CA 1
ATOM 2350 C CA B ARG A 1 301 ? 13.451 -15.485 -20.740 0.40 21.47 301 ARG A CA 1
ATOM 2351 C C A ARG A 1 301 ? 12.379 -16.412 -20.174 0.60 21.66 301 ARG A C 1
ATOM 2352 C C B ARG A 1 301 ? 12.370 -16.408 -20.161 0.40 22.62 301 ARG A C 1
ATOM 2353 O O A ARG A 1 301 ? 11.492 -16.899 -20.840 0.60 22.76 301 ARG A O 1
ATOM 2354 O O B ARG A 1 301 ? 11.483 -16.902 -20.827 0.40 21.78 301 ARG A O 1
ATOM 2369 N N . LEU A 1 302 ? 12.435 -16.637 -18.864 1.00 21.69 302 LEU A N 1
ATOM 2370 C CA . LEU A 1 302 ? 11.453 -17.469 -18.200 1.00 20.04 302 LEU A CA 1
ATOM 2371 C C . LEU A 1 302 ? 10.084 -16.867 -18.282 1.00 18.87 302 LEU A C 1
ATOM 2372 O O . LEU A 1 302 ? 9.118 -17.577 -18.535 1.00 18.75 302 LEU A O 1
ATOM 2377 N N . ALA A 1 303 ? 9.955 -15.550 -18.067 1.00 17.77 303 ALA A N 1
ATOM 2378 C CA . ALA A 1 303 ? 8.650 -14.937 -18.175 1.00 19.52 303 ALA A CA 1
ATOM 2379 C C . ALA A 1 303 ? 8.075 -15.046 -19.584 1.00 19.81 303 ALA A C 1
ATOM 2380 O O . ALA A 1 303 ? 6.880 -15.215 -19.713 1.00 20.98 303 ALA A O 1
ATOM 2382 N N . GLU A 1 304 ? 8.921 -14.997 -20.626 1.00 19.94 304 GLU A N 1
ATOM 2383 C CA . GLU A 1 304 ? 8.387 -15.204 -22.003 1.00 21.22 304 GLU A CA 1
ATOM 2384 C C . GLU A 1 304 ? 7.904 -16.584 -22.191 1.00 20.62 304 GLU A C 1
ATOM 2385 O O . GLU A 1 304 ? 6.803 -16.790 -22.766 1.00 22.99 304 GLU A O 1
ATOM 2391 N N . ARG A 1 305 ? 8.632 -17.591 -21.685 1.00 21.44 305 ARG A N 1
ATOM 2392 C CA . ARG A 1 305 ? 8.187 -18.967 -21.767 1.00 23.39 305 ARG A CA 1
ATOM 2393 C C . ARG A 1 305 ? 6.861 -19.195 -21.037 1.00 20.36 305 ARG A C 1
ATOM 2394 O O . ARG A 1 305 ? 5.984 -19.914 -21.477 1.00 21.27 305 ARG A O 1
ATOM 2402 N N . ILE A 1 306 ? 6.712 -18.566 -19.853 1.00 20.28 306 ILE A N 1
ATOM 2403 C CA . ILE A 1 306 ? 5.496 -18.742 -19.075 1.00 18.93 306 ILE A CA 1
ATOM 2404 C C . ILE A 1 306 ? 4.301 -18.106 -19.802 1.00 19.03 306 ILE A C 1
ATOM 2405 O O . ILE A 1 306 ? 3.223 -18.671 -19.888 1.00 19.62 306 ILE A O 1
ATOM 2410 N N . ALA A 1 307 ? 4.516 -16.925 -20.371 1.00 19.74 307 ALA A N 1
ATOM 2411 C CA . ALA A 1 307 ? 3.441 -16.245 -21.107 1.00 21.14 307 ALA A CA 1
ATOM 2412 C C . ALA A 1 307 ? 3.003 -17.039 -22.310 1.00 23.18 307 ALA A C 1
ATOM 2413 O O . ALA A 1 307 ? 1.832 -17.057 -22.584 1.00 22.06 307 ALA A O 1
ATOM 2415 N N . THR A 1 308 ? 3.926 -17.696 -23.003 1.00 22.57 308 THR A N 1
ATOM 2416 C CA . THR A 1 308 ? 3.572 -18.585 -24.143 1.00 23.51 308 THR A CA 1
ATOM 2417 C C . THR A 1 308 ? 2.671 -19.654 -23.624 1.00 22.66 308 THR A C 1
ATOM 2418 O O . THR A 1 308 ? 1.662 -19.984 -24.224 1.00 23.57 308 THR A O 1
ATOM 2422 N N . ARG A 1 309 ? 3.009 -20.263 -22.493 1.00 22.05 309 ARG A N 1
ATOM 2423 C CA . ARG A 1 309 ? 2.130 -21.323 -21.966 1.00 22.38 309 ARG A CA 1
ATOM 2424 C C . ARG A 1 309 ? 0.773 -20.799 -21.453 1.00 21.42 309 ARG A C 1
ATOM 2425 O O . ARG A 1 309 ? -0.244 -21.432 -21.670 1.00 21.86 309 ARG A O 1
ATOM 2433 N N . ILE A 1 310 ? 0.747 -19.645 -20.826 1.00 21.49 310 ILE A N 1
ATOM 2434 C CA . ILE A 1 310 ? -0.555 -19.060 -20.467 1.00 21.38 310 ILE A CA 1
ATOM 2435 C C . ILE A 1 310 ? -1.416 -18.879 -21.713 1.00 23.02 310 ILE A C 1
ATOM 2436 O O . ILE A 1 310 ? -2.594 -19.181 -21.693 1.00 22.95 310 ILE A O 1
ATOM 2441 N N . THR A 1 311 ? -0.812 -18.350 -22.771 1.00 22.92 311 THR A N 1
ATOM 2442 C CA . THR A 1 311 ? -1.563 -18.179 -24.067 1.00 25.63 311 THR A CA 1
ATOM 2443 C C . THR A 1 311 ? -2.220 -19.469 -24.497 1.00 26.08 311 THR A C 1
ATOM 2444 O O . THR A 1 311 ? -3.425 -19.495 -24.820 1.00 29.39 311 THR A O 1
ATOM 2448 N N . ALA A 1 312 ? -1.471 -20.563 -24.450 1.00 25.69 312 ALA A N 1
ATOM 2449 C CA . ALA A 1 312 ? -2.007 -21.854 -24.898 1.00 25.34 312 ALA A CA 1
ATOM 2450 C C . ALA A 1 312 ? -3.101 -22.373 -23.963 1.00 26.99 312 ALA A C 1
ATOM 2451 O O . ALA A 1 312 ? -4.133 -22.835 -24.382 1.00 29.80 312 ALA A O 1
ATOM 2453 N N . LEU A 1 313 ? -2.897 -22.156 -22.672 1.00 26.33 313 LEU A N 1
ATOM 2454 C CA . LEU A 1 313 ? -3.875 -22.673 -21.713 1.00 24.03 313 LEU A CA 1
ATOM 2455 C C . LEU A 1 313 ? -5.198 -21.935 -21.770 1.00 27.46 313 LEU A C 1
ATOM 2456 O O . LEU A 1 313 ? -6.231 -22.490 -21.449 1.00 27.76 313 LEU A O 1
ATOM 2461 N N . GLU A 1 314 ? -5.139 -20.689 -22.144 1.00 25.86 314 GLU A N 1
ATOM 2462 C CA . GLU A 1 314 ? -6.344 -19.840 -22.217 1.00 29.61 314 GLU A CA 1
ATOM 2463 C C . GLU A 1 314 ? -7.066 -19.955 -23.545 1.00 35.38 314 GLU A C 1
ATOM 2464 O O . GLU A 1 314 ? -8.161 -19.434 -23.654 1.00 37.18 314 GLU A O 1
ATOM 2470 N N . SER A 1 315 ? -6.435 -20.561 -24.544 1.00 33.05 315 SER A N 1
ATOM 2471 C CA . SER A 1 315 ? -7.024 -20.655 -25.871 1.00 40.69 315 SER A CA 1
ATOM 2472 C C . SER A 1 315 ? -8.121 -21.729 -25.869 1.00 47.03 315 SER A C 1
ATOM 2473 O O . SER A 1 315 ? -8.864 -21.875 -26.964 1.00 45.73 315 SER A O 1
#

Solvent-accessible surface area: 14848 Å² total; per-residue (Å²): 192,91,55,191,108,54,125,189,136,118,28,56,48,41,6,14,0,1,58,27,0,0,0,0,0,0,1,59,153,58,57,106,1,29,0,5,4,48,29,2,31,152,20,0,53,23,88,69,7,92,28,26,35,3,74,129,10,75,38,22,2,36,121,88,0,95,105,71,18,114,130,96,103,162,27,39,112,39,28,10,178,6,117,0,6,111,96,68,46,120,2,9,0,31,1,20,97,11,110,107,4,17,0,0,0,2,0,2,134,43,36,101,78,38,132,36,90,67,35,10,62,68,4,29,79,110,4,144,84,7,65,48,36,93,39,0,1,55,31,0,3,90,18,0,51,125,13,4,32,0,26,0,0,8,0,22,55,23,69,146,129,5,89,2,38,3,30,0,30,22,57,50,132,82,56,110,59,32,112,35,58,179,49,74,29,71,49,24,67,111,119,6,37,91,7,34,44,148,35,70,12,17,4,0,23,30,2,82,24,151,63,17,72,4,86,58,131,74,2,78,91,39,54,144,41,4,36,0,8,24,4,20,0,14,8,23,18,97,76,69,17,90,83,5,98,112,48,47,4,77,0,12,0,15,0,3,0,21,20,74,57,139,19,24,0,10,0,25,0,8,21,69,119,55,75,62,9,75,62,60,22,11,28,13,0,91,132,1,6,96,128,0,7,98,59,0,71,50,50,84,141

Sequence (301 aa):
VAGHASGCEEIHLAGSIQPHGALLVVSEHDHRVIQASANAAEFLNLGSVLGVPLAEIDGDLLIKILPHLDPTAEGMPVAVRCRIGNPSTEYCCGLMHRPPEGGLIIELERRAGPSIDLSSGTLAPALERIRTAGSLRALCDDTVLLFQQCTGYDRRVMVYRFDEEQGHGLVFSECHVPGLESSYFGNRYPSSTVPQMARRQQLYVRRQRVVRVLVDVVTYQPVPLEPRLSPLTGRRDLDMSGCFFLRSSMSPCCHLQFLKDMGVRRATLAVSLVVGGKLWGLVVCHHYLPRFIRFEELRAICKRRLAERIATRITALES

Organism: Rhodopseudomonas palustris (strain ATCC BAA-98 / CGA009) (NCBI:txid258594)

Secondary structure (DSSP, 8-state):
--STT-----GGG--EE-TTSEEEEEETTTTEEEEEETTHHHHHT-S--TT-BGGGSSBSHHHHHGGG-S--TT-SSEEEEEEETTTTEEEEEEEE--SSS-EEEEEEE--PPP--HHHHHHHHHHHHT--SHHHHHHHHHHHHHHHH--SEEEEEEE-TT--EEEEEEEE-TTS---TT-EE-GGGS-HHHHHHHHHS-EEEES-TTPPPEEEESSB-TTTSSB---TT-TTBPPPHHHHHHHHHTT--EEEEEEEEETTEEEEEEEEEESS-----HHHHHHHHHHHHHHHHHHHHHH-

Nearest PDB structures (foldseek):
  5viv-assembly1_A  TM=1.003E+00  e=4.617E-69  Rhodopseudomonas palustris
  4xtq-assembly1_A  TM=9.995E-01  e=3.332E-66  Rhodopseudomonas palustris
  5viq-assembly1_A  TM=9.696E-01  e=1.368E-58  Rhodopseudomonas palustris
  5vik-assembly1_A  TM=9.691E-01  e=5.986E-58  Rhodopseudomonas palustris
  5oy5-assembly1_A  TM=9.863E-01  e=1.219E-56  Rhodopseudomonas palustris CGA009